Protein AF-A0A9P4N8S1-F1 (afdb_monomer)

InterPro domains:
  IPR011990 Tetratricopeptide-like helical domain superfamily [G3DSA:1.25.40.10] (26-150)
  IPR011990 Tetratricopeptide-like helical domain superfamily [G3DSA:1.25.40.10] (151-240)
  IP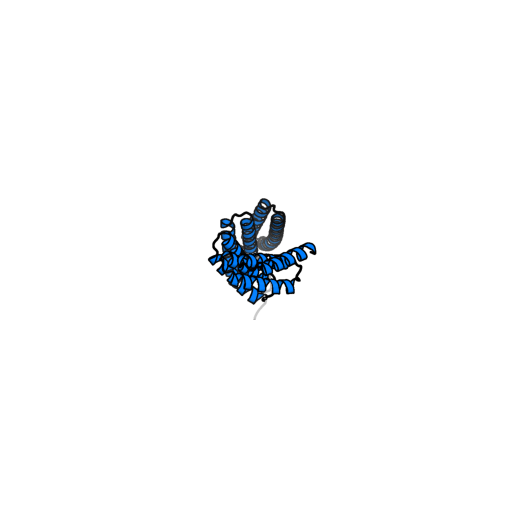R011990 Tetratricopeptide-like helical domain superfamily [SSF48452] (43-236)
  IPR019734 Tetratricopeptide repeat [PS50005] (39-72)
  IPR019734 Tetratricopeptide repeat [PS50005] (123-156)
  IPR019734 Tetratricopeptide repeat [PS50005] (165-198)
  IPR019734 Tetratricopeptide repeat [SM00028] (39-72)
  IPR019734 Tetratricopeptide repeat [SM00028] (81-114)
  IPR019734 Tetratricopeptide repeat [SM00028] (123-156)
  IPR019734 Tetratricopeptide repeat [SM00028] (165-198)
  IPR019734 Tetratricopeptide repeat [SM00028] (207-240)
  IPR053137 Nucleotide-binding leucine-rich repeat (NLR)-like [PTHR46082] (43-239)

Sequence (240 aa):
MSQSGLSSCKRRSTKSREDVPAGAAGQREGMGTRAHIDTLYINNLGNLYADLGRLDEAEKMYQRALQGKEKAWGPEHTSTLSTVNNLGNLYKNLGWLNKAEKMYQRALQGFEKAWGPEHTSILSTVNNLGSLYKNLGRLDEAEKMYQRALQGFEKAWGLEHTSTLSTVNNLGLLYADLGRLDEAEKMYQQALQGKEKAWGPEHTSTLDTVNNLGHLYANLGRLDEAEKMYQRALQGFEKA

Structure (mmCIF, N/CA/C/O backbone):
data_AF-A0A9P4N8S1-F1
#
_entry.id   AF-A0A9P4N8S1-F1
#
loop_
_atom_site.group_PDB
_atom_site.id
_atom_site.type_symbol
_atom_site.label_atom_id
_atom_site.label_alt_id
_atom_site.label_comp_id
_atom_site.label_asym_id
_atom_site.label_entity_id
_atom_site.label_seq_id
_atom_site.pdbx_PDB_ins_code
_atom_site.Cartn_x
_atom_site.Cartn_y
_atom_site.Cartn_z
_atom_site.occupancy
_atom_site.B_iso_or_equiv
_atom_site.auth_seq_id
_atom_site.auth_comp_id
_atom_site.auth_asym_id
_atom_site.auth_atom_id
_atom_site.pdbx_PDB_model_num
ATOM 1 N N . MET A 1 1 ? 89.063 -13.520 -49.374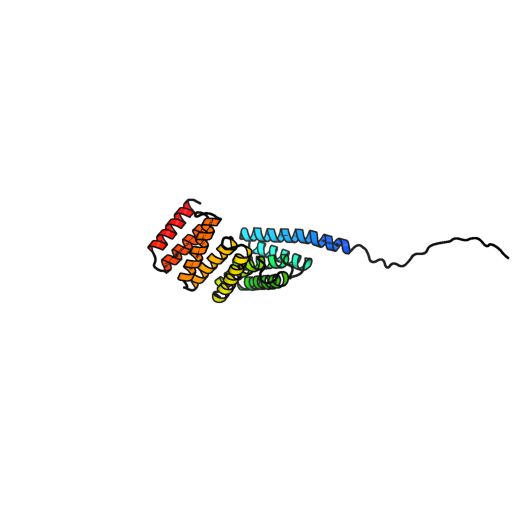 1.00 37.84 1 MET A N 1
ATOM 2 C CA . MET A 1 1 ? 88.269 -13.367 -50.613 1.00 37.84 1 MET A CA 1
ATOM 3 C C . MET A 1 1 ? 86.827 -13.125 -50.195 1.00 37.84 1 MET A C 1
ATOM 5 O O . MET A 1 1 ? 86.331 -13.940 -49.443 1.00 37.84 1 MET A O 1
ATOM 9 N N . SER A 1 2 ? 86.079 -12.085 -50.524 1.00 36.72 2 SER A N 1
ATOM 10 C CA . SER A 1 2 ? 86.275 -10.824 -51.232 1.00 36.72 2 SER A CA 1
ATOM 11 C C . SER A 1 2 ? 84.969 -10.038 -51.017 1.00 36.72 2 SER A C 1
ATOM 13 O O . SER A 1 2 ? 83.907 -10.624 -51.171 1.00 36.72 2 SER A O 1
ATOM 15 N N . GLN A 1 3 ? 85.101 -8.750 -50.675 1.00 34.38 3 GLN A N 1
ATOM 16 C CA . GLN A 1 3 ? 84.308 -7.598 -51.157 1.00 34.38 3 GLN A CA 1
ATOM 17 C C . GLN A 1 3 ? 82.771 -7.607 -50.967 1.00 34.38 3 GLN A C 1
ATOM 19 O O . GLN A 1 3 ? 82.061 -8.442 -51.504 1.00 34.38 3 GLN A O 1
ATOM 24 N N . SER A 1 4 ? 82.195 -6.751 -50.113 1.00 32.84 4 SER A N 1
ATOM 25 C CA . SER A 1 4 ? 81.891 -5.312 -50.307 1.00 32.84 4 SER A CA 1
ATOM 26 C C . SER A 1 4 ? 80.891 -5.008 -51.435 1.00 32.84 4 SER A C 1
ATOM 28 O O . SER A 1 4 ? 81.229 -5.119 -52.608 1.00 32.84 4 SER A O 1
ATOM 30 N N . GLY A 1 5 ? 79.702 -4.515 -51.066 1.00 31.66 5 GLY A N 1
ATOM 31 C CA . GLY A 1 5 ? 78.716 -3.920 -51.974 1.00 31.66 5 GLY A CA 1
ATOM 32 C C . GLY A 1 5 ? 77.606 -3.206 -51.195 1.00 31.66 5 GLY A C 1
ATOM 33 O O . GLY A 1 5 ? 76.739 -3.845 -50.611 1.00 31.66 5 GLY A O 1
ATOM 34 N N . LEU A 1 6 ? 77.692 -1.878 -51.145 1.00 30.27 6 LEU A N 1
ATOM 35 C CA . LEU A 1 6 ? 76.803 -0.938 -50.455 1.00 30.27 6 LEU A CA 1
ATOM 36 C C . LEU A 1 6 ? 75.525 -0.609 -51.255 1.00 30.27 6 LEU A C 1
ATOM 38 O O . LEU A 1 6 ? 75.563 -0.520 -52.476 1.00 30.27 6 LEU A O 1
ATOM 42 N N . SER A 1 7 ? 74.476 -0.255 -50.498 1.00 31.52 7 SER A N 1
ATOM 43 C CA . SER A 1 7 ? 73.452 0.777 -50.772 1.00 31.52 7 SER A CA 1
ATOM 44 C C . SER A 1 7 ? 72.442 0.605 -51.919 1.00 31.52 7 SER A C 1
ATOM 46 O O . SER A 1 7 ? 72.775 0.789 -53.081 1.00 31.52 7 SER A O 1
ATOM 48 N N . SER A 1 8 ? 71.142 0.561 -51.583 1.00 31.77 8 SER A N 1
ATOM 49 C CA . SER A 1 8 ? 70.293 1.765 -51.706 1.00 31.77 8 SER A CA 1
ATOM 50 C C . SER A 1 8 ? 68.878 1.610 -51.136 1.00 31.77 8 SER A C 1
ATOM 52 O O . SER A 1 8 ? 68.267 0.549 -51.122 1.00 31.77 8 SER A O 1
ATOM 54 N N . CYS A 1 9 ? 68.375 2.749 -50.679 1.00 32.44 9 CYS A N 1
ATOM 55 C CA . CYS A 1 9 ? 67.114 3.019 -50.005 1.00 32.44 9 CYS A CA 1
ATOM 56 C C . CYS A 1 9 ? 65.966 3.260 -51.008 1.00 32.44 9 CYS A C 1
ATOM 58 O O . CYS A 1 9 ? 66.176 4.006 -51.964 1.00 32.44 9 CYS A O 1
ATOM 60 N N . LYS A 1 10 ? 64.741 2.755 -50.747 1.00 31.52 10 LYS A N 1
ATOM 61 C CA . LYS A 1 10 ? 63.479 3.533 -50.866 1.00 31.52 10 LYS A CA 1
ATOM 62 C C . LYS A 1 10 ? 62.200 2.754 -50.488 1.00 31.52 10 LYS A C 1
ATOM 64 O O . LYS A 1 10 ? 61.821 1.794 -51.136 1.00 31.52 10 LYS A O 1
ATOM 69 N N . ARG A 1 11 ? 61.483 3.377 -49.541 1.00 30.91 11 ARG A N 1
ATOM 70 C CA . ARG A 1 11 ? 60.027 3.650 -49.476 1.00 30.91 11 ARG A CA 1
ATOM 71 C C . ARG A 1 11 ? 59.026 2.548 -49.087 1.00 30.91 11 ARG A C 1
ATOM 73 O O . ARG A 1 11 ? 58.671 1.666 -49.853 1.00 30.91 11 ARG A O 1
ATOM 80 N N . ARG A 1 12 ? 58.450 2.805 -47.902 1.00 36.38 12 ARG A N 1
ATOM 81 C CA . ARG A 1 12 ? 57.093 2.482 -47.429 1.00 36.38 12 ARG A CA 1
ATOM 82 C C . ARG A 1 12 ? 56.038 2.459 -48.541 1.00 36.38 12 ARG A C 1
ATOM 84 O O . ARG A 1 12 ? 55.928 3.420 -49.298 1.00 36.38 12 ARG A O 1
ATOM 91 N N . SER A 1 13 ? 55.143 1.480 -48.458 1.00 33.00 13 SER A N 1
ATOM 92 C CA . SER A 1 13 ? 53.729 1.659 -48.786 1.00 33.00 13 SER A CA 1
ATOM 93 C C . SER A 1 13 ? 52.888 0.769 -47.871 1.00 33.00 13 SER A C 1
ATOM 95 O O . SER A 1 13 ? 52.873 -0.451 -47.989 1.00 33.00 13 SER A O 1
ATOM 97 N N . THR A 1 14 ? 52.245 1.411 -46.902 1.00 39.47 14 THR A N 1
ATOM 98 C CA . THR A 1 14 ? 51.192 0.878 -46.038 1.00 39.47 14 THR A CA 1
ATOM 99 C C . THR A 1 14 ? 49.835 1.176 -46.680 1.00 39.47 14 THR A C 1
ATOM 101 O O . THR A 1 14 ? 49.506 2.349 -46.852 1.00 39.47 14 THR A O 1
ATOM 104 N N . LYS A 1 15 ? 49.050 0.146 -47.001 1.00 36.75 15 LYS A N 1
ATOM 105 C CA . LYS A 1 15 ? 47.581 0.142 -47.194 1.00 36.75 15 LYS A CA 1
ATOM 106 C C . LYS A 1 15 ? 47.216 -1.337 -47.403 1.00 36.75 15 LYS A C 1
ATOM 108 O O . LYS A 1 15 ? 47.890 -1.997 -48.178 1.00 36.75 15 LYS A O 1
ATOM 113 N N . SER A 1 16 ? 46.318 -1.959 -46.646 1.00 31.52 16 SER A N 1
ATOM 114 C CA . SER A 1 16 ? 44.924 -1.554 -46.473 1.00 31.52 16 SER A CA 1
ATOM 115 C C . SER A 1 16 ? 44.425 -1.962 -45.082 1.00 31.52 16 SER A C 1
ATOM 117 O O . SER A 1 16 ? 44.235 -3.143 -44.809 1.00 31.52 16 SER A O 1
ATOM 119 N N . ARG A 1 17 ? 44.223 -0.986 -44.191 1.00 35.47 17 ARG A N 1
ATOM 120 C CA . ARG A 1 17 ? 43.247 -1.121 -43.106 1.00 35.47 17 ARG A CA 1
ATOM 121 C C . ARG A 1 17 ? 41.940 -0.599 -43.674 1.00 35.47 17 ARG A C 1
ATOM 123 O O . ARG A 1 17 ? 41.909 0.521 -44.173 1.00 35.47 17 ARG A O 1
ATOM 130 N N . GLU A 1 18 ? 40.923 -1.444 -43.660 1.00 36.06 18 GLU A N 1
ATOM 131 C CA . GLU A 1 18 ? 39.549 -1.048 -43.921 1.00 36.06 18 GLU A CA 1
ATOM 132 C C . GLU A 1 18 ? 39.163 0.028 -42.902 1.00 36.06 18 GLU A C 1
ATOM 134 O O . GLU A 1 18 ? 39.227 -0.183 -41.688 1.00 36.06 18 GLU A O 1
ATOM 139 N N . ASP A 1 19 ? 38.834 1.209 -43.416 1.00 34.78 19 ASP A N 1
ATOM 140 C CA . ASP A 1 19 ? 38.292 2.320 -42.650 1.00 34.78 19 ASP A CA 1
ATOM 141 C C . ASP A 1 19 ? 36.885 1.941 -42.166 1.00 34.78 19 ASP A C 1
ATOM 143 O O . ASP A 1 19 ? 35.883 2.168 -42.842 1.00 34.78 19 ASP A O 1
ATOM 147 N N . VAL A 1 20 ? 36.797 1.354 -40.971 1.00 40.41 20 VAL A N 1
ATOM 148 C CA . VAL A 1 20 ? 35.556 1.370 -40.190 1.00 40.41 20 VAL A CA 1
ATOM 149 C C . VAL A 1 20 ? 35.435 2.780 -39.603 1.00 40.41 20 VAL A C 1
ATOM 151 O O . VAL A 1 20 ? 36.314 3.185 -38.837 1.00 40.41 20 VAL A O 1
ATOM 154 N N . PRO A 1 21 ? 34.396 3.568 -39.937 1.00 37.31 21 PRO A N 1
ATOM 155 C CA . PRO A 1 21 ? 34.302 4.938 -39.459 1.00 37.31 21 PRO A CA 1
ATOM 156 C C . PRO A 1 21 ? 34.145 4.947 -37.933 1.00 37.31 21 PRO A C 1
ATOM 158 O O . PRO A 1 21 ? 33.146 4.481 -37.382 1.00 37.31 21 PRO A O 1
ATOM 161 N N . ALA A 1 22 ? 35.130 5.534 -37.251 1.00 45.12 22 ALA A N 1
ATOM 162 C CA . ALA A 1 22 ? 35.206 5.729 -35.801 1.00 45.12 22 ALA A CA 1
ATOM 163 C C . ALA A 1 22 ? 34.189 6.764 -35.256 1.00 45.12 22 ALA A C 1
ATOM 165 O O . ALA A 1 22 ? 34.480 7.499 -34.317 1.00 45.12 22 ALA A O 1
ATOM 166 N N . GLY A 1 23 ? 32.992 6.845 -35.849 1.00 38.25 23 GLY A N 1
ATOM 167 C CA . GLY A 1 23 ? 31.941 7.805 -35.487 1.00 38.25 23 GLY A CA 1
ATOM 168 C C . GLY A 1 23 ? 30.774 7.224 -34.679 1.00 38.25 23 GLY A C 1
ATOM 169 O O . GLY A 1 23 ? 30.042 7.978 -34.046 1.00 38.25 23 GLY A O 1
ATOM 170 N N . ALA A 1 24 ? 30.586 5.898 -34.662 1.00 40.81 24 ALA A N 1
ATOM 171 C CA . ALA A 1 24 ? 29.387 5.281 -34.074 1.00 40.81 24 ALA A CA 1
ATOM 172 C C . ALA A 1 24 ? 29.520 4.899 -32.585 1.00 40.81 24 ALA A C 1
ATOM 174 O O . ALA A 1 24 ? 28.509 4.791 -31.889 1.00 40.81 24 ALA A O 1
ATOM 175 N N . ALA A 1 25 ? 30.744 4.716 -32.073 1.00 39.78 25 ALA A N 1
ATOM 176 C CA . ALA A 1 25 ? 30.967 4.306 -30.682 1.00 39.78 25 ALA A CA 1
ATOM 177 C C . ALA A 1 25 ? 30.739 5.461 -29.686 1.00 39.78 25 ALA A C 1
ATOM 179 O O . ALA A 1 25 ? 30.068 5.273 -28.675 1.00 39.78 25 ALA A O 1
ATOM 180 N N . GLY A 1 26 ? 31.176 6.683 -30.021 1.00 31.98 26 GLY A N 1
ATOM 181 C CA . GLY A 1 26 ? 30.980 7.868 -29.171 1.00 31.98 26 GLY A CA 1
ATOM 182 C C . GLY A 1 26 ? 29.542 8.408 -29.143 1.00 31.98 26 GLY A C 1
ATOM 183 O O . GLY A 1 26 ? 29.151 9.079 -28.191 1.00 31.98 26 GLY A O 1
ATOM 184 N N . GLN A 1 27 ? 28.718 8.096 -30.152 1.00 38.66 27 GLN A N 1
ATOM 185 C CA . GLN A 1 27 ? 27.311 8.519 -30.185 1.00 38.66 27 GLN A CA 1
ATOM 186 C C . GLN A 1 27 ? 26.393 7.628 -29.342 1.00 38.66 27 GLN A C 1
ATOM 188 O O . GLN A 1 27 ? 25.409 8.135 -28.808 1.00 38.66 27 GLN A O 1
ATOM 193 N N . ARG A 1 28 ? 26.700 6.333 -29.164 1.00 43.22 28 ARG A N 1
ATOM 194 C CA . ARG A 1 28 ? 25.879 5.437 -28.325 1.00 43.22 28 ARG A CA 1
ATOM 195 C C . ARG A 1 28 ? 26.017 5.738 -26.832 1.00 43.22 28 ARG A C 1
ATOM 197 O O . ARG A 1 28 ? 25.005 5.767 -26.137 1.00 43.22 28 ARG A O 1
ATOM 204 N N . GLU A 1 29 ? 27.224 6.039 -26.354 1.00 41.44 29 GLU A N 1
ATOM 205 C CA . GLU A 1 29 ? 27.453 6.410 -24.946 1.00 41.44 29 GLU A CA 1
ATOM 206 C C . GLU A 1 29 ? 26.892 7.811 -24.613 1.00 41.44 29 GLU A C 1
ATOM 208 O O . GLU A 1 29 ? 26.302 8.020 -23.550 1.00 41.44 29 GLU A O 1
ATOM 213 N N . GLY A 1 30 ? 26.965 8.756 -25.561 1.00 40.03 30 GLY A N 1
ATOM 214 C CA . GLY A 1 30 ? 26.363 10.092 -25.432 1.00 40.03 30 GLY A CA 1
ATOM 215 C C . GLY A 1 30 ? 24.832 10.121 -25.570 1.00 40.03 30 GLY A C 1
ATOM 216 O O . GLY A 1 30 ? 24.160 10.893 -24.885 1.00 40.03 30 GLY A O 1
ATOM 217 N N . MET A 1 31 ? 24.245 9.262 -26.416 1.00 48.19 31 MET A N 1
ATOM 218 C CA . MET A 1 31 ? 22.786 9.091 -26.490 1.00 48.19 31 MET A CA 1
ATOM 219 C C . MET A 1 31 ? 22.234 8.444 -25.222 1.00 48.19 31 MET A C 1
ATOM 221 O O . MET A 1 31 ? 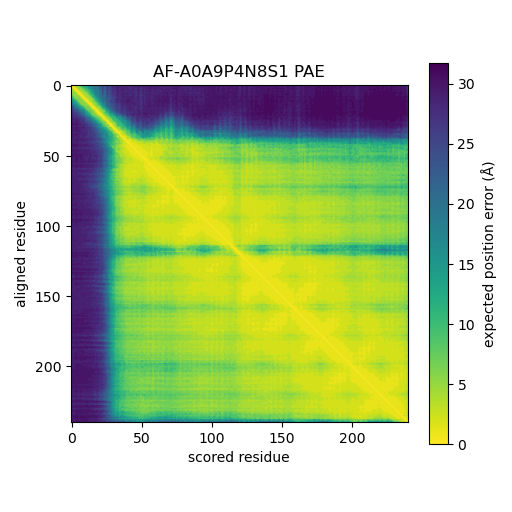21.176 8.859 -24.760 1.00 48.19 31 MET A O 1
ATOM 225 N N . GLY A 1 32 ? 22.952 7.479 -24.637 1.00 52.41 32 GLY A N 1
ATOM 226 C CA . GLY A 1 32 ? 22.553 6.825 -23.391 1.00 52.41 32 GLY A CA 1
ATOM 227 C C . GLY A 1 32 ? 22.417 7.810 -22.229 1.00 52.41 32 GLY A C 1
ATOM 228 O O . GLY A 1 32 ? 21.416 7.777 -21.524 1.00 52.41 32 GLY A O 1
ATOM 229 N N . THR A 1 33 ? 23.363 8.737 -22.073 1.00 56.81 33 THR A N 1
ATOM 230 C CA . THR A 1 33 ? 23.358 9.741 -20.991 1.00 56.81 33 THR A CA 1
ATOM 231 C C . THR A 1 33 ? 22.352 10.870 -21.217 1.00 56.81 33 THR A C 1
ATOM 233 O O . THR A 1 33 ? 21.656 11.266 -20.284 1.00 56.81 33 THR A O 1
ATOM 236 N N . ARG A 1 34 ? 22.191 11.361 -22.451 1.00 57.50 34 ARG A N 1
ATOM 237 C CA . ARG A 1 34 ? 21.203 12.412 -22.752 1.00 57.50 34 ARG A CA 1
ATOM 238 C C . ARG A 1 34 ? 19.765 11.885 -22.734 1.00 57.50 34 ARG A C 1
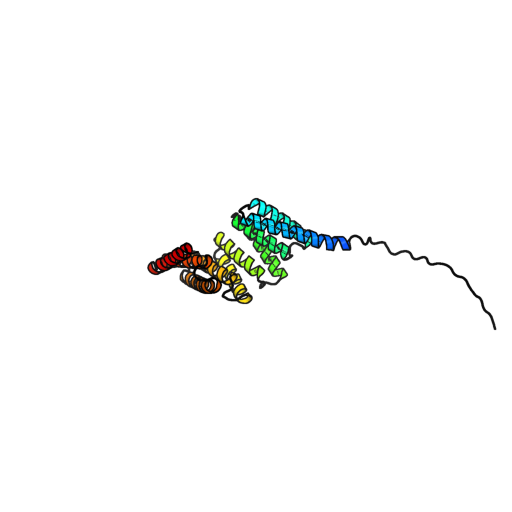ATOM 240 O O . ARG A 1 34 ? 18.903 12.502 -22.120 1.00 57.50 34 ARG A O 1
ATOM 247 N N . ALA A 1 35 ? 19.522 10.698 -23.296 1.00 59.91 35 ALA A N 1
ATOM 248 C CA . ALA A 1 35 ? 18.223 10.030 -23.199 1.00 59.91 35 ALA A CA 1
ATOM 249 C C . ALA A 1 35 ? 17.898 9.597 -21.757 1.00 59.91 35 ALA A C 1
ATOM 251 O O . ALA A 1 35 ? 16.734 9.642 -21.360 1.00 59.91 35 ALA A O 1
ATOM 252 N N . HIS A 1 36 ? 18.902 9.229 -20.947 1.00 61.16 36 HIS A N 1
ATOM 253 C CA . HIS A 1 36 ? 18.731 8.979 -19.509 1.00 61.16 36 HIS A CA 1
ATOM 254 C C . HIS A 1 36 ? 18.168 10.214 -18.799 1.00 61.16 36 HIS A C 1
ATOM 256 O O . HIS A 1 36 ? 17.175 10.128 -18.081 1.00 61.16 36 HIS A O 1
ATOM 262 N N . ILE A 1 37 ? 18.807 11.364 -19.012 1.00 62.69 37 ILE A N 1
ATOM 263 C CA . ILE A 1 37 ? 18.422 12.631 -18.393 1.00 62.69 37 ILE A CA 1
ATOM 264 C C . ILE A 1 37 ? 17.015 13.043 -18.856 1.00 62.69 37 ILE A C 1
ATOM 266 O O . ILE A 1 37 ? 16.144 13.292 -18.022 1.00 62.69 37 ILE A O 1
ATOM 270 N N . ASP A 1 38 ? 16.748 13.007 -20.164 1.00 73.31 38 ASP A N 1
ATOM 271 C CA . ASP A 1 38 ? 15.449 13.393 -20.723 1.00 73.31 38 ASP A CA 1
ATOM 272 C C . ASP A 1 38 ? 14.308 12.485 -20.226 1.00 73.31 38 ASP A C 1
ATOM 274 O O . ASP A 1 38 ? 13.239 12.968 -19.852 1.00 73.31 38 ASP A O 1
ATOM 278 N N . THR A 1 39 ? 14.521 11.165 -20.156 1.00 79.56 39 THR A N 1
ATOM 279 C CA . THR A 1 39 ? 13.491 10.220 -19.679 1.00 79.56 39 THR A CA 1
ATOM 280 C C . THR A 1 39 ? 13.259 10.291 -18.171 1.00 79.56 39 THR A C 1
ATOM 282 O O . THR A 1 39 ? 12.128 10.083 -17.726 1.00 79.56 39 THR A O 1
ATOM 285 N N . LEU A 1 40 ? 14.288 10.610 -17.380 1.00 78.12 40 LEU A N 1
ATOM 286 C CA . LEU A 1 40 ? 14.157 10.838 -15.941 1.00 78.12 40 LEU A CA 1
ATOM 287 C C . LEU A 1 40 ? 13.320 12.090 -15.653 1.00 78.12 40 LEU A C 1
ATOM 289 O O . LEU A 1 40 ? 12.383 12.025 -14.858 1.00 78.12 40 LEU A O 1
ATOM 293 N N . TYR A 1 41 ? 13.600 13.206 -16.332 1.00 83.25 41 TYR A N 1
ATOM 294 C CA . TYR A 1 41 ? 12.825 14.436 -16.155 1.00 83.25 41 TYR A CA 1
ATOM 295 C C . TYR A 1 41 ? 11.369 14.276 -16.597 1.00 83.25 41 TYR A C 1
ATOM 297 O O . TYR A 1 41 ? 10.469 14.725 -15.891 1.00 83.25 41 TYR A O 1
ATOM 305 N N . ILE A 1 42 ? 11.119 13.582 -17.713 1.00 86.50 42 ILE A N 1
ATOM 306 C CA . ILE A 1 42 ? 9.753 13.287 -18.168 1.00 86.50 42 ILE A CA 1
ATOM 307 C C . ILE A 1 42 ? 9.012 12.419 -17.139 1.00 86.50 42 ILE A C 1
ATOM 309 O O . ILE A 1 42 ? 7.849 12.682 -16.847 1.00 86.50 42 ILE A O 1
ATOM 313 N N . ASN A 1 43 ? 9.674 11.420 -16.546 1.00 84.38 43 ASN A N 1
ATOM 314 C CA . ASN A 1 43 ? 9.069 10.602 -15.494 1.00 84.38 43 ASN A CA 1
ATOM 315 C C . ASN A 1 43 ? 8.712 11.432 -14.250 1.00 84.38 43 ASN A C 1
ATOM 317 O O . ASN A 1 43 ? 7.625 11.278 -13.704 1.00 84.38 43 ASN A O 1
ATOM 321 N N . ASN A 1 44 ? 9.598 12.336 -13.827 1.00 87.38 44 ASN A N 1
ATOM 322 C CA . ASN A 1 44 ? 9.339 13.212 -12.683 1.00 87.38 44 ASN A CA 1
ATOM 323 C C . ASN A 1 44 ? 8.197 14.198 -12.960 1.00 87.38 44 ASN A C 1
ATOM 325 O O . ASN A 1 44 ? 7.401 14.477 -12.068 1.00 87.38 44 ASN A O 1
ATOM 329 N N . LEU A 1 45 ? 8.072 14.680 -14.198 1.00 90.00 45 LEU A N 1
ATOM 330 C CA . LEU A 1 45 ? 6.929 15.490 -14.611 1.00 90.00 45 LEU A CA 1
ATOM 331 C C . LEU A 1 45 ? 5.624 14.677 -14.596 1.00 90.00 45 LEU A C 1
ATOM 333 O O . LEU A 1 45 ? 4.585 15.198 -14.206 1.00 90.00 45 LEU A O 1
ATOM 337 N N . GLY A 1 46 ? 5.690 13.392 -14.959 1.00 87.00 46 GLY A N 1
ATOM 338 C CA . GLY A 1 46 ? 4.583 12.448 -14.797 1.00 87.00 46 GLY A CA 1
ATOM 339 C C . GLY A 1 46 ? 4.148 12.291 -13.339 1.00 87.00 46 GLY A C 1
ATOM 340 O O . GLY A 1 46 ? 2.953 12.368 -13.063 1.00 87.00 46 GLY A O 1
ATOM 341 N N . ASN A 1 47 ? 5.102 12.151 -12.408 1.00 86.88 47 ASN A N 1
ATOM 342 C CA . ASN A 1 47 ? 4.813 12.129 -10.968 1.00 86.88 47 ASN A CA 1
ATOM 343 C C . ASN A 1 47 ? 4.117 13.428 -10.534 1.00 86.88 47 ASN A C 1
ATOM 345 O O . ASN A 1 47 ? 3.038 13.375 -9.959 1.00 86.88 47 ASN A O 1
ATOM 349 N N . LEU A 1 48 ? 4.674 14.589 -10.900 1.00 90.38 48 LEU A N 1
ATOM 350 C CA . LEU A 1 48 ? 4.101 15.890 -10.547 1.00 90.38 48 LEU A CA 1
ATOM 351 C C . LEU A 1 48 ? 2.667 16.056 -11.072 1.00 90.38 48 LEU A C 1
ATOM 353 O O . LEU A 1 48 ? 1.799 16.546 -10.358 1.00 90.38 48 LEU A O 1
ATOM 357 N N . TYR A 1 49 ? 2.394 15.659 -12.317 1.00 91.56 49 TYR A N 1
ATOM 358 C CA . TYR A 1 49 ? 1.035 15.717 -12.852 1.00 91.56 49 TYR A CA 1
ATOM 359 C C . TYR A 1 49 ? 0.087 14.746 -12.153 1.00 91.56 49 TYR A C 1
ATOM 361 O O . TYR A 1 49 ? -1.063 15.111 -11.921 1.00 91.56 49 TYR A O 1
ATOM 369 N N . ALA A 1 50 ? 0.556 13.556 -11.772 1.00 85.69 50 ALA A N 1
ATOM 370 C CA . ALA A 1 50 ? -0.248 12.624 -10.991 1.00 85.69 50 ALA A CA 1
ATOM 371 C C . ALA A 1 50 ? -0.617 13.221 -9.622 1.00 85.69 50 ALA A C 1
ATOM 373 O O . ALA A 1 50 ? -1.785 13.172 -9.243 1.00 85.69 50 ALA A O 1
ATOM 374 N N . ASP A 1 51 ? 0.341 13.858 -8.945 1.00 86.94 51 ASP A N 1
ATOM 375 C CA . ASP A 1 51 ? 0.132 14.510 -7.647 1.00 86.94 51 ASP A CA 1
ATOM 376 C C . ASP A 1 51 ? -0.823 15.714 -7.751 1.00 86.94 51 ASP A C 1
ATOM 378 O O . ASP A 1 51 ? -1.613 15.972 -6.847 1.00 86.94 51 ASP A O 1
ATOM 382 N N . LEU A 1 52 ? -0.810 16.423 -8.886 1.00 89.62 52 LEU A N 1
ATOM 383 C CA . LEU A 1 52 ? -1.743 17.516 -9.191 1.00 89.62 52 LEU A CA 1
ATOM 384 C C . LEU A 1 52 ? -3.129 17.038 -9.671 1.00 89.62 52 LEU A C 1
ATOM 386 O O . LEU A 1 52 ? -3.961 17.871 -10.030 1.00 89.62 52 LEU A O 1
ATOM 390 N N . GLY A 1 53 ? -3.380 15.727 -9.752 1.00 87.56 53 GLY A N 1
ATOM 391 C CA . GLY A 1 53 ? -4.636 15.168 -10.276 1.00 87.56 53 GLY A CA 1
ATOM 392 C C . GLY A 1 53 ? -4.816 15.321 -11.793 1.00 87.56 53 GLY A C 1
ATOM 393 O O . GLY A 1 53 ? -5.891 15.060 -12.331 1.00 87.56 53 GLY A O 1
ATOM 394 N N . ARG A 1 54 ? -3.762 15.717 -12.511 1.00 91.75 54 ARG A N 1
ATOM 395 C CA . ARG A 1 54 ? -3.711 15.881 -13.972 1.00 91.75 54 ARG A CA 1
ATOM 396 C C . ARG A 1 54 ? -3.372 14.549 -14.639 1.00 91.75 54 ARG A C 1
ATOM 398 O O . ARG A 1 54 ? -2.286 14.347 -15.187 1.00 91.75 54 ARG A O 1
ATOM 405 N N . LEU A 1 55 ? -4.288 13.592 -14.493 1.00 88.75 55 LEU A N 1
ATOM 406 C CA . LEU A 1 55 ? -4.024 12.176 -14.762 1.00 88.75 55 LEU A CA 1
ATOM 407 C C . LEU A 1 55 ? -3.768 11.883 -16.252 1.00 88.75 55 LEU A C 1
ATOM 409 O O . LEU A 1 55 ? -2.901 11.067 -16.563 1.00 88.75 55 LEU A O 1
ATOM 413 N N . ASP A 1 56 ? -4.428 12.597 -17.167 1.00 89.62 56 ASP A N 1
ATOM 414 C CA . ASP A 1 56 ? -4.207 12.451 -18.613 1.00 89.62 56 ASP A CA 1
ATOM 415 C C . ASP A 1 56 ? -2.813 12.942 -19.033 1.00 89.62 56 ASP A C 1
ATOM 417 O O . ASP A 1 56 ? -2.141 12.337 -19.877 1.00 89.62 56 ASP A O 1
ATOM 421 N N . GLU A 1 57 ? -2.341 14.054 -18.461 1.00 91.81 57 GLU A N 1
ATOM 422 C CA . GLU A 1 57 ? -0.982 14.533 -18.710 1.00 91.81 57 GLU A CA 1
ATOM 423 C C . GLU A 1 57 ? 0.065 13.624 -18.073 1.00 91.81 57 GLU A C 1
ATOM 425 O O . GLU A 1 57 ? 1.098 13.361 -18.697 1.00 91.81 57 GLU A O 1
ATOM 430 N N . ALA A 1 58 ? -0.211 13.097 -16.878 1.00 91.38 58 ALA A N 1
ATOM 431 C CA . ALA A 1 58 ? 0.637 12.102 -16.238 1.00 91.38 58 ALA A CA 1
ATOM 432 C C . ALA A 1 58 ? 0.780 10.847 -17.114 1.00 91.38 58 ALA A C 1
ATOM 434 O O . ALA A 1 58 ? 1.903 10.391 -17.342 1.00 91.38 58 ALA A O 1
ATOM 435 N N . GLU A 1 59 ? -0.320 10.335 -17.683 1.00 92.50 59 GLU A N 1
ATOM 436 C CA . GLU A 1 59 ? -0.299 9.178 -18.587 1.00 92.50 59 GLU A CA 1
ATOM 437 C C . GLU A 1 59 ? 0.606 9.443 -19.793 1.00 92.50 59 GLU A C 1
ATOM 439 O O . GLU A 1 59 ? 1.505 8.650 -20.083 1.00 92.50 59 GLU A O 1
ATOM 444 N N . LYS A 1 60 ? 0.428 10.592 -20.458 1.00 93.38 60 LYS A N 1
ATOM 445 C CA . LYS 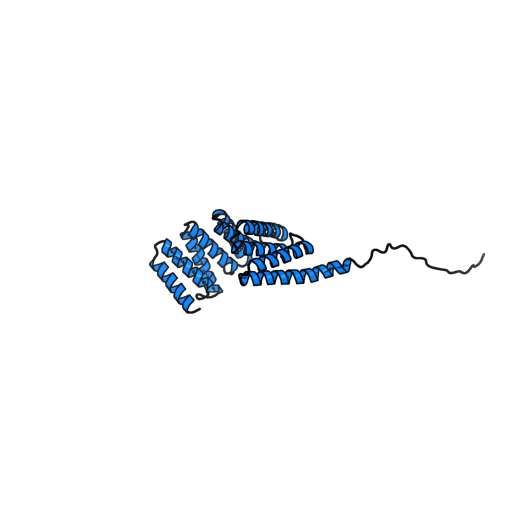A 1 60 ? 1.249 10.988 -21.615 1.00 93.38 60 LYS A CA 1
ATOM 446 C C . LYS A 1 60 ? 2.734 11.046 -21.264 1.00 93.38 60 LYS A C 1
ATOM 448 O O . LYS A 1 60 ? 3.567 10.576 -22.043 1.00 93.38 60 LYS A O 1
ATOM 453 N N . MET A 1 61 ? 3.078 11.616 -20.108 1.00 93.81 61 MET A N 1
ATOM 454 C CA . MET A 1 61 ? 4.469 11.703 -19.664 1.00 93.81 61 MET A CA 1
ATOM 455 C C . MET A 1 61 ? 5.048 10.319 -19.371 1.00 93.81 61 MET A C 1
ATOM 457 O O . MET A 1 61 ? 6.102 9.979 -19.909 1.00 93.81 61 MET A O 1
ATOM 461 N N . TYR A 1 62 ? 4.352 9.477 -18.606 1.00 92.38 62 TYR A N 1
ATOM 462 C CA . TYR A 1 62 ? 4.846 8.135 -18.309 1.00 92.38 62 TYR A CA 1
ATOM 463 C C . TYR A 1 62 ? 4.953 7.246 -19.548 1.00 92.38 62 TYR A C 1
ATOM 465 O O . TYR A 1 62 ? 5.942 6.529 -19.681 1.00 92.38 62 TYR A O 1
ATOM 473 N N . GLN A 1 63 ? 4.002 7.303 -20.485 1.00 93.25 63 GLN A N 1
ATOM 474 C CA . GLN A 1 63 ? 4.089 6.549 -21.739 1.00 93.25 63 GLN A CA 1
ATOM 475 C C . GLN A 1 63 ? 5.298 6.989 -22.576 1.00 93.25 63 GLN A C 1
ATOM 477 O O . GLN A 1 63 ? 6.026 6.148 -23.106 1.00 93.25 63 GLN A O 1
ATOM 482 N N . ARG A 1 64 ? 5.565 8.299 -22.654 1.00 92.56 64 ARG A N 1
ATOM 483 C CA . ARG A 1 64 ? 6.749 8.828 -23.345 1.00 92.56 64 ARG A CA 1
ATOM 484 C C . ARG A 1 64 ? 8.047 8.406 -22.653 1.00 92.56 64 ARG A C 1
ATOM 486 O O . ARG A 1 64 ? 8.990 8.000 -23.333 1.00 92.56 64 ARG A O 1
ATOM 493 N N . ALA A 1 65 ? 8.099 8.472 -21.321 1.00 92.00 65 ALA A N 1
ATOM 494 C CA . ALA A 1 65 ? 9.241 7.993 -20.546 1.00 92.00 65 ALA A CA 1
ATOM 495 C C . ALA A 1 65 ? 9.465 6.489 -20.757 1.00 92.00 65 ALA A C 1
ATOM 497 O O . ALA A 1 65 ? 10.597 6.075 -20.998 1.00 92.00 65 ALA A O 1
ATOM 498 N N . LEU A 1 66 ? 8.396 5.687 -20.742 1.00 93.12 66 LEU A N 1
ATOM 499 C CA . LEU A 1 66 ? 8.447 4.244 -20.960 1.00 93.12 66 LEU A CA 1
ATOM 500 C C . LEU A 1 66 ? 9.042 3.913 -22.331 1.00 93.12 66 LEU A C 1
ATOM 502 O O . LEU A 1 66 ? 10.028 3.187 -22.397 1.00 93.12 66 LEU A O 1
ATOM 506 N N . GLN A 1 67 ? 8.519 4.506 -23.408 1.00 92.56 67 GLN A N 1
ATOM 507 C CA . GLN A 1 67 ? 9.040 4.287 -24.763 1.00 92.56 67 GLN A CA 1
ATOM 508 C C . GLN A 1 67 ? 10.519 4.676 -24.892 1.00 92.56 67 GLN A C 1
ATOM 510 O O . GLN A 1 67 ? 11.290 3.993 -25.568 1.00 92.56 67 GLN A O 1
ATOM 515 N N . GLY A 1 68 ? 10.929 5.778 -24.256 1.00 90.50 68 GLY A N 1
ATOM 516 C CA . GLY A 1 68 ? 12.326 6.210 -24.246 1.00 90.50 68 GLY A CA 1
ATOM 517 C C . GLY A 1 68 ? 13.236 5.216 -23.522 1.00 90.50 68 GLY A C 1
ATOM 518 O O . GLY A 1 68 ? 14.273 4.830 -24.060 1.00 90.50 68 GLY A O 1
ATOM 519 N N . LYS A 1 69 ? 12.828 4.753 -22.336 1.00 90.75 69 LYS A N 1
ATOM 520 C CA . LYS A 1 69 ? 13.598 3.801 -21.522 1.00 90.75 69 LYS A CA 1
ATOM 521 C C . LYS A 1 69 ? 13.652 2.405 -22.142 1.00 90.75 69 LYS A C 1
ATOM 523 O O . LYS A 1 69 ? 14.714 1.791 -22.144 1.00 90.75 69 LYS A O 1
ATOM 528 N N . GLU A 1 70 ? 12.561 1.937 -22.749 1.00 92.81 70 GLU A N 1
ATOM 529 C CA . GLU A 1 70 ? 12.535 0.676 -23.501 1.00 92.81 70 GLU A CA 1
ATOM 530 C C . GLU A 1 70 ? 13.531 0.693 -24.665 1.00 92.81 70 GLU A C 1
ATOM 532 O O . GLU A 1 70 ? 14.244 -0.284 -24.874 1.00 92.81 70 GLU A O 1
ATOM 537 N N . LYS A 1 71 ? 13.634 1.813 -25.393 1.00 89.81 71 LYS A N 1
ATOM 538 C CA . LYS A 1 71 ? 14.617 1.967 -26.476 1.00 89.81 71 LYS A CA 1
ATOM 539 C C . LYS A 1 71 ? 16.053 2.077 -25.968 1.00 89.81 71 LYS A C 1
ATOM 541 O O . LYS A 1 71 ? 16.958 1.572 -26.624 1.00 89.81 71 LYS A O 1
ATOM 546 N N . ALA A 1 72 ? 16.268 2.762 -24.847 1.00 88.38 72 ALA A N 1
ATOM 547 C CA . ALA A 1 72 ? 17.605 3.023 -24.323 1.00 88.38 72 ALA A CA 1
ATOM 548 C C . ALA A 1 72 ? 18.212 1.812 -23.598 1.00 88.38 72 ALA A C 1
ATOM 550 O O . ALA A 1 72 ? 19.391 1.520 -23.783 1.00 88.38 72 ALA A O 1
ATOM 551 N N . TRP A 1 73 ? 17.419 1.118 -22.775 1.00 87.06 73 TRP A N 1
ATOM 552 C CA . TRP A 1 73 ? 17.904 0.070 -21.864 1.00 87.06 73 TRP A CA 1
ATOM 553 C C . TRP A 1 73 ? 17.168 -1.260 -21.989 1.00 87.06 73 TRP A C 1
ATOM 555 O O . TRP A 1 73 ? 17.578 -2.250 -21.388 1.00 87.06 73 TRP A O 1
ATOM 565 N N . GLY A 1 74 ? 16.090 -1.301 -22.766 1.00 90.81 74 GLY A N 1
ATOM 566 C CA . GLY A 1 74 ? 15.265 -2.486 -22.929 1.00 90.81 74 GLY A CA 1
ATOM 567 C C . GLY A 1 74 ? 14.058 -2.540 -21.982 1.00 90.81 74 GLY A C 1
ATOM 568 O O . GLY A 1 74 ? 13.963 -1.788 -21.002 1.00 90.81 74 GLY A O 1
ATOM 569 N N . PRO A 1 75 ? 13.106 -3.443 -22.280 1.00 90.75 75 PRO A N 1
ATOM 570 C CA . PRO A 1 75 ? 11.836 -3.562 -21.563 1.00 90.75 75 PRO A CA 1
ATOM 571 C C . PRO A 1 75 ? 11.960 -4.110 -20.138 1.00 90.75 75 PRO A C 1
ATOM 573 O O . PRO A 1 75 ? 11.098 -3.810 -19.316 1.00 90.75 75 PRO A O 1
ATOM 576 N N . GLU A 1 76 ? 13.025 -4.863 -19.855 1.00 89.94 76 GLU A N 1
ATOM 577 C CA . GLU A 1 76 ? 13.282 -5.520 -18.562 1.00 89.94 76 GLU A CA 1
ATOM 578 C C . GLU A 1 76 ? 14.228 -4.717 -17.656 1.00 89.94 76 GLU A C 1
ATOM 580 O O . GLU A 1 76 ? 14.567 -5.148 -16.557 1.00 89.94 76 GLU A O 1
ATOM 585 N N . HIS A 1 77 ? 14.699 -3.552 -18.108 1.00 89.62 77 HIS A N 1
ATOM 586 C CA . HIS A 1 77 ? 15.572 -2.726 -17.284 1.00 89.62 77 HIS A CA 1
ATOM 587 C C . HIS A 1 77 ? 14.798 -2.153 -16.091 1.00 89.62 77 HIS A C 1
ATOM 589 O O . HIS A 1 77 ? 13.667 -1.689 -16.227 1.00 89.62 77 HIS A O 1
ATOM 595 N N . THR A 1 78 ? 15.425 -2.106 -14.920 1.00 87.44 78 THR A N 1
ATOM 596 C CA . THR A 1 78 ? 14.772 -1.756 -13.647 1.00 87.44 78 THR A CA 1
ATOM 597 C C . THR A 1 78 ? 14.115 -0.378 -13.677 1.00 87.44 78 THR A C 1
ATOM 599 O O . THR A 1 78 ? 12.969 -0.236 -13.273 1.00 87.44 78 THR A O 1
ATOM 602 N N . SER A 1 79 ? 14.772 0.628 -14.261 1.00 87.38 79 SER A N 1
ATOM 603 C CA . SER A 1 79 ? 14.180 1.966 -14.439 1.00 87.38 79 SER A CA 1
ATOM 604 C C . SER A 1 79 ? 12.989 1.982 -15.415 1.00 87.38 79 SER A C 1
ATOM 606 O O . SER A 1 79 ? 12.066 2.792 -15.263 1.00 87.38 79 SER A O 1
ATOM 608 N N . THR A 1 80 ? 12.976 1.085 -16.408 1.00 91.56 80 THR A N 1
ATOM 609 C CA . THR A 1 80 ? 11.821 0.872 -17.293 1.00 91.56 80 THR A CA 1
ATOM 610 C C . THR A 1 80 ? 10.668 0.292 -16.480 1.00 91.56 80 THR A C 1
ATOM 612 O O . THR A 1 80 ? 9.579 0.862 -16.468 1.00 91.56 80 THR A O 1
ATOM 615 N N . LEU A 1 81 ? 10.929 -0.762 -15.704 1.00 92.94 81 LEU A N 1
ATOM 616 C CA . LEU A 1 81 ? 9.946 -1.432 -14.850 1.00 92.94 81 LEU A CA 1
ATOM 617 C C . LEU A 1 81 ? 9.396 -0.518 -13.743 1.00 92.94 81 LEU A C 1
ATOM 619 O O . LEU A 1 81 ? 8.200 -0.555 -13.470 1.00 92.94 81 LEU A O 1
ATOM 623 N N . SER A 1 82 ? 10.206 0.382 -13.175 1.00 90.06 82 SER A N 1
ATOM 624 C CA . SER A 1 82 ? 9.722 1.418 -12.249 1.00 90.06 82 SER A CA 1
ATOM 625 C C . SER A 1 82 ? 8.696 2.339 -12.914 1.00 90.06 82 SER A C 1
ATOM 627 O O . SER A 1 82 ? 7.695 2.699 -12.303 1.00 90.06 82 SER A O 1
ATOM 629 N N . THR A 1 83 ? 8.905 2.676 -14.190 1.00 91.81 83 THR A N 1
ATOM 630 C CA . THR A 1 83 ? 7.956 3.497 -14.966 1.00 91.81 83 THR A CA 1
ATOM 631 C C . THR A 1 83 ? 6.666 2.723 -15.238 1.00 91.81 83 THR A C 1
ATOM 633 O O . THR A 1 83 ? 5.575 3.275 -15.116 1.00 91.81 83 THR A O 1
ATOM 636 N N . VAL A 1 84 ? 6.775 1.425 -15.541 1.00 95.25 84 VAL A N 1
ATOM 637 C CA . VAL A 1 84 ? 5.618 0.527 -15.680 1.00 95.25 84 VAL A CA 1
ATOM 638 C C . VAL A 1 84 ? 4.827 0.455 -14.367 1.00 95.25 84 VAL A C 1
ATOM 640 O O . VAL A 1 84 ? 3.608 0.595 -14.382 1.00 95.25 84 VAL A O 1
ATOM 643 N N . ASN A 1 85 ? 5.494 0.311 -13.220 1.00 93.81 85 ASN A N 1
ATOM 644 C CA . ASN A 1 85 ? 4.839 0.324 -11.911 1.00 93.81 85 ASN A CA 1
ATOM 645 C C . ASN A 1 85 ? 4.106 1.653 -11.643 1.00 93.81 85 ASN A C 1
ATOM 647 O O . ASN A 1 85 ? 2.979 1.641 -11.151 1.00 93.81 85 ASN A O 1
ATOM 651 N N . ASN A 1 86 ? 4.697 2.792 -12.018 1.00 92.50 86 ASN A N 1
ATOM 652 C CA . ASN A 1 86 ? 4.051 4.103 -11.878 1.00 92.50 86 ASN A CA 1
ATOM 653 C C . ASN A 1 86 ? 2.822 4.257 -12.786 1.00 92.50 86 ASN A C 1
ATOM 655 O O . ASN A 1 86 ? 1.810 4.800 -12.345 1.00 92.50 86 ASN A O 1
ATOM 659 N N . LEU A 1 87 ? 2.853 3.715 -14.009 1.00 94.81 87 LEU A N 1
ATOM 660 C CA . LEU A 1 87 ? 1.652 3.594 -14.848 1.00 94.81 87 LEU A CA 1
ATOM 661 C C . LEU A 1 87 ? 0.581 2.721 -14.184 1.00 94.81 87 LEU A C 1
ATOM 663 O O . LEU A 1 87 ? -0.601 3.043 -14.263 1.00 94.81 87 LEU A O 1
ATOM 667 N N . GLY A 1 88 ? 0.980 1.649 -13.494 1.00 95.38 88 GLY A N 1
ATOM 668 C CA . GLY A 1 88 ? 0.076 0.836 -12.677 1.00 95.38 88 GLY A CA 1
ATOM 669 C C . GLY A 1 88 ? -0.623 1.653 -11.587 1.00 95.38 88 GLY A C 1
ATOM 670 O O . GLY A 1 88 ? -1.848 1.589 -11.468 1.00 95.38 88 GLY A O 1
ATOM 671 N N . ASN A 1 89 ? 0.131 2.472 -10.846 1.00 92.62 89 ASN A N 1
ATOM 672 C CA . ASN A 1 89 ? -0.422 3.396 -9.847 1.00 92.62 89 ASN A CA 1
ATOM 673 C C . ASN A 1 89 ? -1.411 4.378 -10.482 1.00 92.62 89 ASN A C 1
ATOM 675 O O . ASN A 1 89 ? -2.528 4.527 -9.991 1.00 92.62 89 ASN A O 1
ATOM 679 N N . LEU A 1 90 ? -1.027 4.996 -11.601 1.00 93.62 90 LEU A N 1
ATOM 680 C CA . LEU A 1 90 ? -1.873 5.949 -12.309 1.00 93.62 90 LEU A CA 1
ATOM 681 C C . LEU A 1 90 ? -3.194 5.312 -12.759 1.00 93.62 90 LEU A C 1
ATOM 683 O O . LEU A 1 90 ? -4.266 5.845 -12.483 1.00 93.62 90 LEU A O 1
ATOM 687 N N . TYR A 1 91 ? -3.135 4.147 -13.407 1.00 95.06 91 TYR A N 1
ATOM 688 C CA . TYR A 1 91 ? -4.335 3.445 -13.859 1.00 95.06 91 TYR A CA 1
ATOM 689 C C . TYR A 1 91 ? -5.208 2.970 -12.701 1.00 95.06 91 TYR A C 1
ATOM 691 O O . TYR A 1 91 ? -6.429 2.978 -12.832 1.00 95.06 91 TYR A O 1
ATOM 699 N N . LYS A 1 92 ? -4.613 2.595 -11.560 1.00 92.94 92 LYS A N 1
ATOM 700 C CA . LYS A 1 92 ? -5.373 2.281 -10.345 1.00 92.94 92 LYS A CA 1
ATOM 701 C C . LYS A 1 92 ? -6.145 3.513 -9.866 1.00 92.94 92 LYS A C 1
ATOM 703 O O . LYS A 1 92 ? -7.334 3.395 -9.590 1.00 92.94 92 LYS A O 1
ATOM 708 N N . ASN A 1 93 ? -5.500 4.680 -9.830 1.00 88.88 93 ASN A N 1
ATOM 709 C CA . ASN A 1 93 ? -6.123 5.940 -9.411 1.00 88.88 93 ASN A CA 1
ATOM 710 C C . ASN A 1 93 ? -7.226 6.402 -10.380 1.00 88.88 93 ASN A C 1
ATOM 712 O O . ASN A 1 93 ? -8.220 6.969 -9.945 1.00 88.88 93 ASN A O 1
ATOM 716 N N . LEU A 1 94 ? -7.092 6.098 -11.675 1.00 89.12 94 LEU A N 1
ATOM 717 C CA . LEU A 1 94 ? -8.130 6.307 -12.695 1.00 89.12 94 LEU A CA 1
ATOM 718 C C . LEU A 1 94 ? -9.293 5.298 -12.624 1.00 89.12 94 LEU A C 1
ATOM 720 O O . LEU A 1 94 ? -10.239 5.393 -13.404 1.00 89.12 94 LEU A O 1
ATOM 724 N N . GLY A 1 95 ? -9.220 4.285 -11.754 1.00 90.38 95 GLY A N 1
ATOM 725 C CA . GLY A 1 95 ? -10.201 3.196 -11.695 1.00 90.38 95 GLY A CA 1
ATOM 726 C C . GLY A 1 95 ? -10.088 2.186 -12.845 1.00 90.38 95 GLY A C 1
ATOM 727 O O . GLY A 1 95 ? -10.910 1.281 -12.971 1.00 90.38 95 GLY A O 1
ATOM 728 N N . TRP A 1 96 ? -9.055 2.275 -13.685 1.00 94.69 96 TRP A N 1
ATOM 729 C CA . TRP A 1 96 ? -8.794 1.328 -14.773 1.00 94.69 96 TRP A CA 1
ATOM 730 C C . TRP A 1 96 ? -8.053 0.092 -14.257 1.00 94.69 96 TRP A C 1
ATOM 732 O O . TRP A 1 96 ? -6.929 -0.212 -14.669 1.00 94.69 96 TRP A O 1
ATOM 742 N N . LEU A 1 97 ? -8.701 -0.643 -13.353 1.00 93.62 97 LEU A N 1
ATOM 743 C CA . LEU A 1 97 ? -8.080 -1.705 -12.557 1.00 93.62 97 LEU A CA 1
ATOM 744 C C . LEU A 1 97 ? -7.442 -2.812 -13.419 1.00 93.62 97 LEU A C 1
ATOM 746 O O . LEU A 1 97 ? -6.317 -3.222 -13.152 1.00 93.62 97 LEU A O 1
ATOM 750 N N . ASN A 1 98 ? -8.074 -3.205 -14.531 1.00 94.25 98 ASN A N 1
ATOM 751 C CA . ASN A 1 98 ? -7.512 -4.203 -15.455 1.00 94.25 98 ASN A CA 1
ATOM 752 C C . ASN A 1 98 ? -6.242 -3.715 -16.180 1.00 94.25 98 ASN A C 1
ATOM 754 O O . ASN A 1 98 ? -5.359 -4.511 -16.500 1.00 94.25 98 ASN A O 1
ATOM 758 N N . LYS A 1 99 ? -6.132 -2.410 -16.478 1.00 95.25 99 LYS A N 1
ATOM 759 C CA . LYS A 1 99 ? -4.895 -1.841 -17.044 1.00 95.25 99 LYS A CA 1
ATOM 760 C C . LYS A 1 99 ? -3.809 -1.773 -15.973 1.00 95.25 99 LYS A C 1
ATOM 762 O O . LYS A 1 99 ? -2.660 -2.097 -16.266 1.00 95.25 99 LYS A O 1
ATOM 767 N N . ALA A 1 100 ? -4.178 -1.395 -14.749 1.00 96.31 100 ALA A N 1
ATOM 768 C CA . ALA A 1 100 ? -3.267 -1.375 -13.612 1.00 96.31 100 ALA A CA 1
ATOM 769 C C . ALA A 1 100 ? -2.674 -2.765 -13.342 1.00 96.31 100 ALA A C 1
ATOM 771 O O . ALA A 1 100 ? -1.460 -2.887 -13.196 1.00 96.31 100 ALA A O 1
ATOM 772 N N . GLU A 1 101 ? -3.504 -3.813 -13.373 1.00 96.50 101 GLU A N 1
ATOM 773 C CA . GLU A 1 101 ? -3.077 -5.201 -13.152 1.00 96.50 101 GLU A CA 1
ATOM 774 C C . GLU A 1 101 ? -1.998 -5.615 -14.148 1.00 96.50 101 GLU A C 1
ATOM 776 O O . GLU A 1 101 ? -0.925 -6.062 -13.746 1.00 96.50 101 GLU A O 1
ATOM 781 N N . LYS A 1 102 ? -2.237 -5.378 -15.443 1.00 96.88 102 LYS A N 1
ATOM 782 C CA . LYS A 1 102 ? -1.266 -5.684 -16.503 1.00 96.88 102 LYS A CA 1
ATOM 783 C C . LYS A 1 102 ? 0.066 -4.972 -16.285 1.00 96.88 102 LYS A C 1
ATOM 785 O O . LYS A 1 102 ? 1.119 -5.566 -16.505 1.00 96.88 102 LYS A O 1
ATOM 790 N N . MET A 1 103 ? 0.033 -3.704 -15.870 1.00 97.06 103 MET A N 1
ATOM 791 C CA . MET A 1 103 ? 1.252 -2.943 -15.598 1.00 97.06 103 MET A CA 1
ATOM 792 C C . MET A 1 103 ? 2.001 -3.508 -14.389 1.00 97.06 103 MET A C 1
ATOM 794 O O . MET A 1 103 ? 3.190 -3.800 -14.494 1.00 97.06 103 MET A O 1
ATOM 798 N N . TYR A 1 104 ? 1.328 -3.732 -13.261 1.00 95.88 104 TYR A N 1
ATOM 799 C CA . TYR A 1 104 ? 2.005 -4.274 -12.085 1.00 95.88 104 TYR A CA 1
ATOM 800 C C . TYR A 1 104 ? 2.524 -5.696 -12.294 1.00 95.88 104 TYR A C 1
ATOM 802 O O . TYR A 1 104 ? 3.633 -5.983 -11.862 1.00 95.88 104 TYR A O 1
ATOM 810 N N . GLN A 1 105 ? 1.779 -6.574 -12.973 1.00 95.69 105 GLN A N 1
ATOM 811 C CA . GLN A 1 105 ? 2.245 -7.929 -13.286 1.00 95.69 105 GLN A CA 1
ATOM 812 C C . GLN A 1 105 ? 3.493 -7.896 -14.172 1.00 95.69 105 GLN A C 1
ATOM 814 O O . GLN A 1 105 ? 4.455 -8.611 -13.898 1.00 95.69 105 GLN A O 1
ATOM 819 N N . ARG A 1 106 ? 3.521 -7.013 -15.181 1.00 95.25 106 ARG A N 1
ATOM 820 C CA . ARG A 1 106 ? 4.714 -6.788 -16.005 1.00 95.25 106 ARG A CA 1
ATOM 821 C C . ARG A 1 106 ? 5.896 -6.302 -15.161 1.00 95.25 106 ARG A C 1
ATOM 823 O O . ARG A 1 106 ? 6.995 -6.828 -15.298 1.00 95.25 106 ARG A O 1
ATOM 830 N N . ALA A 1 107 ? 5.680 -5.308 -14.297 1.00 93.81 107 ALA A N 1
ATOM 831 C CA . ALA A 1 107 ? 6.729 -4.786 -13.423 1.00 93.81 107 ALA A CA 1
ATOM 832 C C . ALA A 1 107 ? 7.258 -5.869 -12.468 1.00 93.81 107 ALA A C 1
ATOM 834 O O . ALA A 1 107 ? 8.468 -6.034 -12.344 1.00 93.81 107 ALA A O 1
ATOM 835 N N . LEU A 1 108 ? 6.358 -6.640 -11.850 1.00 93.50 108 LEU A N 1
ATOM 836 C CA . LEU A 1 108 ? 6.680 -7.727 -10.931 1.00 93.50 108 LEU A CA 1
ATOM 837 C C . LEU A 1 108 ? 7.552 -8.793 -11.602 1.00 93.50 108 LEU A C 1
ATOM 839 O O . LEU A 1 108 ? 8.642 -9.072 -11.112 1.00 93.50 108 LEU A O 1
ATOM 843 N N . GLN A 1 109 ? 7.111 -9.330 -12.743 1.00 93.06 109 GLN A N 1
ATOM 844 C CA . GLN A 1 109 ? 7.848 -10.362 -13.480 1.00 93.06 109 GLN A CA 1
ATOM 845 C C . GLN A 1 109 ? 9.245 -9.882 -13.890 1.00 93.06 109 GLN A C 1
ATOM 847 O O . GLN A 1 109 ? 10.227 -10.612 -13.737 1.00 93.06 109 GLN A O 1
ATOM 852 N N . GLY A 1 110 ? 9.349 -8.641 -14.374 1.00 92.25 110 GLY A N 1
ATOM 853 C CA . GLY A 1 110 ? 10.634 -8.070 -14.761 1.00 92.25 110 GLY A CA 1
ATOM 854 C C . GLY A 1 110 ? 11.566 -7.851 -13.567 1.00 92.25 110 GLY A C 1
ATOM 855 O O . GLY A 1 110 ? 12.751 -8.178 -13.641 1.00 92.25 110 GLY A O 1
ATOM 856 N N . PHE A 1 111 ? 11.049 -7.353 -12.438 1.00 90.25 111 PHE A N 1
ATOM 857 C CA . PHE A 1 111 ? 11.869 -7.141 -11.246 1.00 90.25 111 PHE A CA 1
ATOM 858 C C . PHE A 1 111 ? 12.330 -8.465 -10.630 1.00 90.25 111 PHE A C 1
ATOM 860 O O . PHE A 1 111 ? 13.497 -8.578 -10.257 1.00 90.25 111 PHE A O 1
ATOM 867 N N . GLU A 1 112 ? 11.460 -9.478 -10.571 1.00 90.69 112 GLU A N 1
ATOM 868 C CA . GLU A 1 112 ? 11.815 -10.824 -10.102 1.00 90.69 112 GLU A CA 1
ATOM 869 C C . GLU A 1 112 ? 12.925 -11.440 -10.956 1.00 90.69 112 GLU A C 1
ATOM 871 O O . GLU A 1 112 ? 13.861 -12.032 -10.420 1.00 90.69 112 GLU A O 1
ATOM 876 N N . LYS A 1 113 ? 12.867 -11.248 -12.277 1.00 89.12 113 LYS A N 1
ATOM 877 C CA . LYS A 1 113 ? 13.913 -11.705 -13.195 1.00 89.12 113 LYS A CA 1
ATOM 878 C C . LYS A 1 113 ? 15.226 -10.939 -13.022 1.00 89.12 113 LYS A C 1
ATOM 880 O O . LYS A 1 113 ? 16.291 -11.536 -13.151 1.00 89.12 113 LYS A O 1
ATOM 885 N N . ALA A 1 114 ? 15.164 -9.632 -12.768 1.00 86.81 114 ALA A N 1
ATOM 886 C CA . ALA A 1 114 ? 16.347 -8.783 -12.662 1.00 86.81 114 ALA A CA 1
ATOM 887 C C . ALA A 1 114 ? 17.096 -8.961 -11.333 1.00 86.81 114 ALA A C 1
ATOM 889 O O . ALA A 1 114 ? 18.325 -8.995 -11.327 1.00 86.81 114 ALA A O 1
ATOM 890 N N . TRP A 1 115 ? 16.369 -9.045 -10.216 1.00 81.81 115 TRP A N 1
ATOM 891 C CA . TRP A 1 115 ? 16.936 -8.935 -8.866 1.00 81.81 115 TRP A CA 1
ATOM 892 C C . TRP A 1 115 ? 16.637 -10.127 -7.952 1.00 81.81 115 TRP A C 1
ATOM 894 O O . TRP A 1 115 ? 17.131 -10.172 -6.826 1.00 81.81 115 TRP A O 1
ATOM 904 N N . GLY A 1 116 ? 15.863 -11.105 -8.425 1.00 79.44 116 GLY A N 1
ATOM 905 C CA . GLY A 1 116 ? 15.361 -12.195 -7.596 1.00 79.44 116 GLY A CA 1
ATOM 906 C C . GLY A 1 116 ? 14.169 -11.763 -6.731 1.00 79.44 116 GLY A C 1
ATOM 907 O O . GLY A 1 116 ? 13.917 -10.575 -6.558 1.00 79.44 116 GLY A O 1
ATOM 908 N N . PRO A 1 117 ? 13.410 -12.716 -6.167 1.00 73.06 117 PRO A N 1
ATOM 909 C CA . PRO A 1 117 ? 12.072 -12.475 -5.612 1.00 73.06 117 PRO A CA 1
ATOM 910 C C . PRO A 1 117 ? 12.018 -11.646 -4.318 1.00 73.06 117 PRO A C 1
ATOM 912 O O . PRO A 1 117 ? 10.920 -11.253 -3.916 1.00 73.06 117 PRO A O 1
ATOM 915 N N . GLU A 1 118 ? 13.161 -11.398 -3.670 1.00 69.25 118 GLU A N 1
ATOM 916 C CA . GLU A 1 118 ? 13.254 -10.748 -2.352 1.00 69.25 118 GLU A CA 1
ATOM 917 C C . GLU A 1 118 ? 13.645 -9.260 -2.408 1.00 69.25 118 GLU A C 1
ATOM 919 O O . GLU A 1 118 ? 13.725 -8.607 -1.368 1.00 69.25 118 GLU A O 1
ATOM 924 N N . HIS A 1 119 ? 13.905 -8.691 -3.590 1.00 80.25 119 HIS A N 1
ATOM 925 C CA . HIS A 1 119 ? 14.349 -7.300 -3.677 1.00 80.25 119 HIS A CA 1
ATOM 926 C C . HIS A 1 119 ? 13.255 -6.315 -3.229 1.00 80.25 119 HIS A C 1
ATOM 928 O O . HIS A 1 119 ? 12.107 -6.404 -3.651 1.00 80.25 119 HIS A O 1
ATOM 934 N N . THR A 1 120 ? 13.606 -5.299 -2.440 1.00 76.75 120 THR A N 1
ATOM 935 C CA . THR A 1 120 ? 12.642 -4.378 -1.802 1.00 76.75 120 THR A CA 1
ATOM 936 C C . THR A 1 120 ? 11.706 -3.657 -2.774 1.00 76.75 120 THR A C 1
ATOM 938 O O . THR A 1 120 ? 10.524 -3.490 -2.488 1.00 76.75 120 THR A O 1
ATOM 941 N N . SER A 1 121 ? 12.181 -3.274 -3.961 1.00 74.06 121 SER A N 1
ATOM 942 C CA . SER A 1 121 ? 11.318 -2.686 -5.000 1.00 74.06 121 SER A CA 1
ATOM 943 C C . SER A 1 121 ? 10.213 -3.624 -5.502 1.00 74.06 121 SER A C 1
ATOM 945 O O . SER A 1 121 ? 9.157 -3.136 -5.897 1.00 74.06 121 SER A O 1
ATOM 947 N N . ILE A 1 122 ? 10.414 -4.946 -5.440 1.00 87.38 122 ILE A N 1
ATOM 948 C CA . ILE A 1 122 ? 9.369 -5.938 -5.733 1.00 87.38 122 ILE A CA 1
ATOM 949 C C . ILE A 1 122 ? 8.276 -5.854 -4.680 1.00 87.38 122 ILE A C 1
ATOM 951 O O . ILE A 1 122 ? 7.099 -5.869 -5.020 1.00 87.38 122 ILE A O 1
ATOM 955 N N . LEU A 1 123 ? 8.653 -5.713 -3.412 1.00 90.88 123 LEU A N 1
ATOM 956 C CA . LEU A 1 123 ? 7.716 -5.696 -2.292 1.00 90.88 123 LEU A CA 1
ATOM 957 C C . LEU A 1 123 ? 6.737 -4.521 -2.381 1.00 90.88 123 LEU A C 1
ATOM 959 O O . LEU A 1 123 ? 5.551 -4.696 -2.115 1.00 90.88 123 LEU A O 1
ATOM 963 N N . SER A 1 124 ? 7.192 -3.355 -2.848 1.00 89.75 124 SER A N 1
ATOM 964 C CA . SER A 1 124 ? 6.306 -2.214 -3.115 1.00 89.75 124 SER A CA 1
ATOM 965 C C . SER A 1 124 ? 5.295 -2.521 -4.224 1.00 89.75 124 SER A C 1
ATOM 967 O O . SER A 1 124 ? 4.106 -2.249 -4.064 1.00 89.75 124 SER A O 1
ATOM 969 N N . THR A 1 125 ? 5.736 -3.127 -5.333 1.00 91.38 125 THR A N 1
ATOM 970 C CA . THR A 1 125 ? 4.838 -3.558 -6.420 1.00 91.38 125 THR A CA 1
ATOM 971 C C . THR A 1 125 ? 3.864 -4.640 -5.951 1.00 91.38 125 THR A C 1
ATOM 973 O O . THR A 1 125 ? 2.682 -4.581 -6.279 1.00 91.38 125 THR A O 1
ATOM 976 N N . VAL A 1 126 ? 4.326 -5.591 -5.140 1.00 95.12 126 VAL A N 1
ATOM 977 C CA . VAL A 1 126 ? 3.501 -6.647 -4.543 1.00 95.12 126 VAL A CA 1
ATOM 978 C C . VAL A 1 126 ? 2.446 -6.046 -3.606 1.00 95.12 126 VAL A C 1
ATOM 980 O O . VAL A 1 126 ? 1.271 -6.369 -3.738 1.00 95.12 126 VAL A O 1
ATOM 983 N N . ASN A 1 127 ? 2.807 -5.108 -2.727 1.00 95.06 127 ASN A N 1
ATOM 984 C CA . ASN A 1 127 ? 1.838 -4.404 -1.880 1.00 95.06 127 ASN A CA 1
ATOM 985 C C . ASN A 1 127 ? 0.803 -3.627 -2.722 1.00 95.06 127 ASN A C 1
ATOM 987 O O . ASN A 1 127 ? -0.392 -3.648 -2.426 1.00 95.06 127 ASN A O 1
ATOM 991 N N . ASN A 1 128 ? 1.230 -2.995 -3.820 1.00 94.31 128 ASN A N 1
ATOM 992 C CA . ASN A 1 128 ? 0.316 -2.310 -4.737 1.00 94.31 128 ASN A CA 1
ATOM 993 C C . ASN A 1 128 ? -0.631 -3.273 -5.470 1.00 94.31 128 ASN A C 1
ATOM 995 O O . ASN A 1 128 ? -1.801 -2.932 -5.654 1.00 94.31 128 ASN A O 1
ATOM 999 N N . LEU A 1 129 ? -0.161 -4.468 -5.842 1.00 95.88 129 LEU A N 1
ATOM 1000 C CA . LEU A 1 129 ? -1.006 -5.550 -6.355 1.00 95.88 129 LEU A CA 1
ATOM 1001 C C . LEU A 1 129 ? -2.015 -6.020 -5.309 1.00 95.88 129 LEU A C 1
ATOM 1003 O O . LEU A 1 129 ? -3.172 -6.221 -5.656 1.00 95.88 129 LEU A O 1
ATOM 1007 N N . GLY A 1 130 ? -1.618 -6.119 -4.037 1.00 96.69 130 GLY A N 1
ATOM 1008 C CA . GLY A 1 130 ? -2.542 -6.413 -2.939 1.00 96.69 130 GLY A CA 1
ATOM 1009 C C . GLY A 1 130 ? -3.683 -5.397 -2.863 1.00 96.69 130 GLY A C 1
ATOM 1010 O O . GLY A 1 130 ? -4.856 -5.765 -2.870 1.00 96.69 130 GLY A O 1
ATOM 1011 N N . SER A 1 131 ? -3.348 -4.105 -2.913 1.00 95.94 131 SER A N 1
ATOM 1012 C CA . SER A 1 131 ? -4.333 -3.013 -2.967 1.00 95.94 131 SER A CA 1
ATOM 1013 C C . SER A 1 131 ? -5.219 -3.083 -4.205 1.00 95.94 131 SER A C 1
ATOM 1015 O O . SER A 1 131 ? -6.423 -2.847 -4.115 1.00 95.94 131 SER A O 1
ATOM 1017 N N . LEU A 1 132 ? -4.652 -3.437 -5.355 1.00 96.69 132 LEU A N 1
ATOM 1018 C CA . LEU A 1 132 ? -5.417 -3.589 -6.581 1.00 96.69 132 LEU A CA 1
ATOM 1019 C C . LEU A 1 132 ? -6.402 -4.763 -6.509 1.00 96.69 132 LEU A C 1
ATOM 1021 O O . LEU A 1 132 ? -7.568 -4.595 -6.859 1.00 96.69 132 LEU A O 1
ATOM 1025 N N . TYR A 1 133 ? -5.957 -5.932 -6.049 1.00 97.69 133 TYR A N 1
ATOM 1026 C CA . TYR A 1 133 ? -6.811 -7.110 -5.907 1.00 97.69 133 TYR A CA 1
ATOM 1027 C C . TYR A 1 133 ? -7.912 -6.889 -4.879 1.00 97.69 133 TYR A C 1
ATOM 1029 O O . TYR A 1 133 ? -9.051 -7.276 -5.131 1.00 97.69 133 TYR A O 1
ATOM 1037 N N . LYS A 1 134 ? -7.618 -6.163 -3.795 1.00 95.75 134 LYS A N 1
ATOM 1038 C CA . LYS A 1 134 ? -8.632 -5.707 -2.845 1.00 95.75 134 LYS A CA 1
ATOM 1039 C C . LYS A 1 134 ? -9.722 -4.893 -3.553 1.00 95.75 134 LYS A C 1
ATOM 1041 O O . LYS A 1 134 ? -10.898 -5.215 -3.431 1.00 95.75 134 LYS A O 1
ATOM 1046 N N . ASN A 1 135 ? -9.336 -3.895 -4.354 1.00 93.81 135 ASN A N 1
ATOM 1047 C CA . ASN A 1 135 ? -10.282 -3.055 -5.102 1.00 93.81 135 ASN A CA 1
ATOM 1048 C C . ASN A 1 135 ? -11.071 -3.831 -6.172 1.00 93.81 135 ASN A C 1
ATOM 1050 O O . ASN A 1 135 ? -12.168 -3.424 -6.540 1.00 93.81 135 ASN A O 1
ATOM 1054 N N . LEU A 1 136 ? -10.522 -4.940 -6.674 1.00 95.06 136 LEU A N 1
ATOM 1055 C CA . LEU A 1 136 ? -11.200 -5.868 -7.585 1.00 95.06 136 LEU A CA 1
ATOM 1056 C C . LEU A 1 136 ? -12.115 -6.876 -6.862 1.00 95.06 136 LEU A C 1
ATOM 1058 O O . LEU A 1 136 ? -12.738 -7.698 -7.529 1.00 95.06 136 LEU A O 1
ATOM 1062 N N . GLY A 1 137 ? -12.172 -6.868 -5.525 1.00 94.81 137 GLY A N 1
ATOM 1063 C CA . GLY A 1 137 ? -12.902 -7.862 -4.727 1.00 94.81 137 GLY A CA 1
ATOM 1064 C C . GLY A 1 137 ? -12.226 -9.239 -4.657 1.00 94.81 137 GLY A C 1
ATOM 1065 O O . GLY A 1 137 ? -12.803 -10.191 -4.142 1.00 94.81 137 GLY A O 1
ATOM 1066 N N . ARG A 1 138 ? -10.990 -9.364 -5.151 1.00 97.38 138 ARG A N 1
ATOM 1067 C CA . ARG A 1 138 ? -10.185 -10.596 -5.154 1.00 97.38 138 ARG A CA 1
ATOM 1068 C C . ARG A 1 138 ? -9.411 -10.711 -3.836 1.00 97.38 138 ARG A C 1
ATOM 1070 O O . ARG A 1 138 ? -8.186 -10.597 -3.805 1.00 97.38 138 ARG A O 1
ATOM 1077 N N . LEU A 1 139 ? -10.143 -10.867 -2.732 1.00 96.12 139 LEU A N 1
ATOM 1078 C CA . LEU A 1 139 ? -9.602 -10.716 -1.374 1.00 96.12 139 LEU A CA 1
ATOM 1079 C C . LEU A 1 139 ? -8.520 -11.757 -1.026 1.00 96.12 139 LEU A C 1
ATOM 1081 O O . LEU A 1 139 ? -7.495 -11.383 -0.463 1.00 96.12 139 LEU A O 1
ATOM 1085 N N . ASP A 1 140 ? -8.669 -13.016 -1.451 1.00 96.06 140 ASP A N 1
ATOM 1086 C CA . ASP A 1 140 ? -7.657 -14.066 -1.218 1.00 96.06 140 ASP A CA 1
ATOM 1087 C C . ASP A 1 140 ? -6.320 -13.763 -1.913 1.00 96.06 140 ASP A C 1
ATOM 1089 O O . ASP A 1 140 ? -5.234 -14.068 -1.413 1.00 96.06 140 ASP A O 1
ATOM 1093 N N . GLU A 1 141 ? -6.374 -13.166 -3.103 1.00 97.25 141 GLU A N 1
ATOM 1094 C CA . GLU A 1 141 ? -5.171 -12.764 -3.832 1.00 97.25 141 GLU A CA 1
ATOM 1095 C C . GLU A 1 141 ? -4.553 -11.511 -3.223 1.00 97.25 141 GLU A C 1
ATOM 1097 O O . GLU A 1 141 ? -3.326 -11.409 -3.152 1.00 97.25 141 GLU A O 1
ATOM 1102 N N . ALA A 1 142 ? -5.385 -10.593 -2.724 1.00 97.69 142 ALA A N 1
ATOM 1103 C CA . ALA A 1 142 ? -4.919 -9.449 -1.956 1.00 97.69 142 ALA A CA 1
ATOM 1104 C C . ALA A 1 142 ? -4.153 -9.892 -0.701 1.00 97.69 142 ALA A C 1
ATOM 1106 O O . ALA A 1 142 ? -3.057 -9.387 -0.453 1.00 97.69 142 ALA A O 1
ATOM 1107 N N . GLU A 1 143 ? -4.678 -10.875 0.038 1.00 97.69 143 GLU A N 1
ATOM 1108 C CA . GLU A 1 143 ? -4.047 -11.416 1.247 1.00 97.69 143 GLU A CA 1
ATOM 1109 C C . GLU A 1 143 ? -2.672 -11.998 0.932 1.00 97.69 143 GLU A C 1
ATOM 1111 O O . GLU A 1 143 ? -1.681 -11.604 1.548 1.00 97.69 143 GLU A O 1
ATOM 1116 N N . LYS A 1 144 ? -2.581 -12.861 -0.089 1.00 97.38 144 LYS A N 1
ATOM 1117 C CA . LYS A 1 144 ? -1.306 -13.454 -0.524 1.00 97.38 144 LYS A CA 1
ATOM 1118 C C . LYS A 1 144 ? -0.269 -12.392 -0.878 1.00 97.38 144 LYS A C 1
ATOM 1120 O O . LYS A 1 144 ? 0.899 -12.522 -0.512 1.00 97.38 144 LYS A O 1
ATOM 1125 N N . MET A 1 145 ? -0.679 -11.347 -1.598 1.00 97.19 145 MET A N 1
ATOM 1126 C CA . MET A 1 145 ? 0.224 -10.259 -1.967 1.00 97.19 145 MET A CA 1
ATOM 1127 C C . MET A 1 145 ? 0.680 -9.476 -0.734 1.00 97.19 145 MET A C 1
ATOM 1129 O O . MET A 1 145 ? 1.880 -9.293 -0.539 1.00 97.19 145 MET A O 1
ATOM 1133 N N . TYR A 1 146 ? -0.233 -9.058 0.141 1.00 97.44 146 TYR A N 1
ATOM 1134 C CA . TYR A 1 146 ? 0.156 -8.304 1.329 1.00 97.44 146 TYR A CA 1
ATOM 1135 C C . TYR A 1 146 ? 1.012 -9.115 2.303 1.00 97.44 146 TYR A C 1
ATOM 1137 O O . TYR A 1 146 ? 1.994 -8.582 2.809 1.00 97.44 146 TYR A O 1
ATOM 1145 N N . GLN A 1 147 ? 0.716 -10.398 2.526 1.00 97.12 147 GLN A N 1
ATOM 1146 C CA . GLN A 1 147 ? 1.548 -11.267 3.365 1.00 97.12 147 GLN A CA 1
ATOM 1147 C C . GLN A 1 147 ? 2.962 -11.412 2.792 1.00 97.12 147 GLN A C 1
ATOM 1149 O O . GLN A 1 147 ? 3.942 -11.304 3.530 1.00 97.12 147 GLN A O 1
ATOM 1154 N N . ARG A 1 148 ? 3.087 -11.579 1.467 1.00 95.25 148 ARG A N 1
ATOM 1155 C CA . ARG A 1 148 ? 4.391 -11.608 0.791 1.00 95.25 148 ARG A CA 1
ATOM 1156 C C . ARG A 1 148 ? 5.152 -10.290 0.968 1.00 95.25 148 ARG A C 1
ATOM 1158 O O . ARG A 1 148 ? 6.348 -10.313 1.253 1.00 95.25 148 ARG A O 1
ATOM 1165 N N . ALA A 1 149 ? 4.482 -9.151 0.789 1.00 95.38 149 ALA A N 1
ATOM 1166 C CA . ALA A 1 149 ? 5.100 -7.841 0.987 1.00 95.38 149 ALA A CA 1
ATOM 1167 C C . ALA A 1 149 ? 5.533 -7.635 2.446 1.00 95.38 149 ALA A C 1
ATOM 1169 O O . ALA A 1 149 ? 6.644 -7.166 2.681 1.00 95.38 149 ALA A O 1
ATOM 1170 N N . LEU A 1 150 ? 4.695 -8.038 3.407 1.00 95.81 150 LEU A N 1
ATOM 1171 C CA . LEU A 1 150 ? 4.968 -7.914 4.834 1.00 95.81 150 LEU A CA 1
ATOM 1172 C C . LEU A 1 150 ? 6.228 -8.691 5.214 1.00 95.81 150 LEU A C 1
ATOM 1174 O O . LEU A 1 150 ? 7.182 -8.088 5.692 1.00 9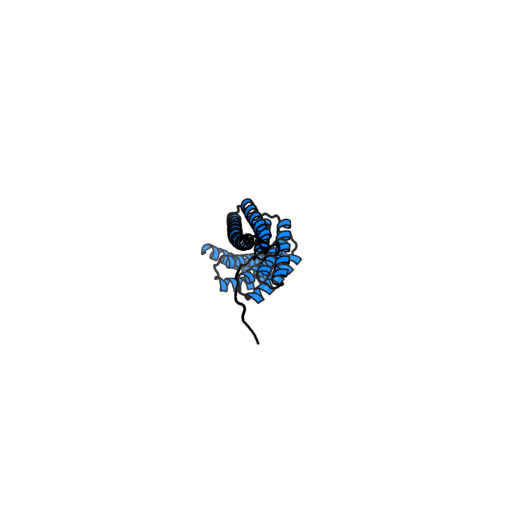5.81 150 LEU A O 1
ATOM 1178 N N . GLN A 1 151 ? 6.275 -9.990 4.905 1.00 94.88 151 GLN A N 1
ATOM 1179 C CA . GLN A 1 151 ? 7.435 -10.838 5.200 1.00 94.88 151 GLN A CA 1
ATOM 1180 C C . GLN A 1 151 ? 8.728 -10.272 4.600 1.00 94.88 151 GLN A C 1
ATOM 1182 O O . GLN A 1 151 ? 9.777 -10.264 5.245 1.00 94.88 151 GLN A O 1
ATOM 1187 N N . GLY A 1 152 ? 8.657 -9.768 3.365 1.00 93.44 152 GLY A N 1
ATOM 1188 C CA . GLY A 1 152 ? 9.806 -9.150 2.717 1.00 93.44 152 GLY A CA 1
ATOM 1189 C C . GLY A 1 152 ? 10.254 -7.856 3.402 1.00 93.44 152 GLY A C 1
ATOM 1190 O O . GLY A 1 152 ? 11.452 -7.665 3.610 1.00 93.44 152 GLY A O 1
ATOM 1191 N N . PHE A 1 153 ? 9.323 -6.964 3.757 1.00 94.06 153 PHE A N 1
ATOM 1192 C CA . PHE A 1 153 ? 9.664 -5.678 4.368 1.00 94.06 153 PHE A CA 1
ATOM 1193 C C . PHE A 1 153 ? 10.166 -5.850 5.801 1.00 94.06 153 PHE A C 1
ATOM 1195 O O . PHE A 1 153 ? 11.133 -5.191 6.181 1.00 94.06 153 PHE A O 1
ATOM 1202 N N . GLU A 1 154 ? 9.594 -6.785 6.560 1.00 94.00 154 GLU A N 1
ATOM 1203 C CA . GLU A 1 154 ? 10.087 -7.157 7.887 1.00 94.00 154 GLU A CA 1
ATOM 1204 C C . GLU A 1 154 ? 11.524 -7.678 7.820 1.00 94.00 154 GLU A C 1
ATOM 1206 O O . GLU A 1 154 ? 12.375 -7.229 8.586 1.00 94.00 154 GLU A O 1
ATOM 1211 N N . LYS A 1 155 ? 11.824 -8.565 6.862 1.00 92.38 155 LYS A N 1
ATOM 1212 C CA . LYS A 1 155 ? 13.179 -9.095 6.659 1.00 92.38 155 LYS A CA 1
ATOM 1213 C C . LYS A 1 155 ? 14.168 -8.012 6.221 1.00 92.38 155 LYS A C 1
ATOM 1215 O O . LYS A 1 155 ? 15.313 -8.020 6.663 1.00 92.38 155 LYS A O 1
ATOM 1220 N N . ALA A 1 156 ? 13.750 -7.108 5.335 1.00 91.56 156 ALA A N 1
ATOM 1221 C CA . ALA A 1 156 ? 14.638 -6.108 4.748 1.00 91.56 156 ALA A CA 1
ATOM 1222 C C . ALA A 1 156 ? 14.901 -4.912 5.674 1.00 91.56 156 ALA A C 1
ATOM 1224 O O . ALA A 1 156 ? 16.026 -4.417 5.725 1.00 91.56 156 ALA A O 1
ATOM 1225 N N . TRP A 1 157 ? 13.869 -4.428 6.368 1.00 91.56 157 TRP A N 1
ATOM 1226 C CA . TRP A 1 157 ? 13.890 -3.139 7.068 1.00 91.56 157 TRP A CA 1
ATOM 1227 C C . TRP A 1 157 ? 13.383 -3.198 8.513 1.00 91.56 157 TRP A C 1
ATOM 1229 O O . TRP A 1 157 ? 13.484 -2.206 9.234 1.00 91.56 157 TRP A O 1
ATOM 1239 N N . GLY A 1 158 ? 12.876 -4.346 8.959 1.00 92.00 158 GLY A N 1
ATOM 1240 C CA . GLY A 1 158 ? 12.370 -4.542 10.312 1.00 92.00 158 GLY A CA 1
ATOM 1241 C C . GLY A 1 158 ? 10.893 -4.182 10.490 1.00 92.00 158 GLY A C 1
ATOM 1242 O O . GLY A 1 158 ? 10.212 -3.682 9.590 1.00 92.00 158 GLY A O 1
ATOM 1243 N N . LEU A 1 159 ? 10.399 -4.457 11.699 1.00 90.31 159 LEU A N 1
ATOM 1244 C CA . LEU A 1 159 ? 8.981 -4.361 12.072 1.00 90.31 159 LEU A CA 1
ATOM 1245 C C . LEU A 1 159 ? 8.448 -2.919 12.098 1.00 90.31 159 LEU A C 1
ATOM 1247 O O . LEU A 1 159 ? 7.275 -2.682 11.829 1.00 90.31 159 LEU A O 1
ATOM 1251 N N . GLU A 1 160 ? 9.311 -1.952 12.412 1.00 88.62 160 GLU A N 1
ATOM 1252 C CA . GLU A 1 160 ? 8.933 -0.547 12.630 1.00 88.62 160 GLU A CA 1
ATOM 1253 C C . GLU A 1 160 ? 9.116 0.327 11.383 1.00 88.62 160 GLU A C 1
ATOM 1255 O O . GLU A 1 160 ? 8.817 1.520 11.401 1.00 88.62 160 GLU A O 1
ATOM 1260 N N . HIS A 1 161 ? 9.603 -0.245 10.279 1.00 91.12 161 HIS A N 1
ATOM 1261 C CA . HIS A 1 161 ? 9.783 0.515 9.052 1.00 91.12 161 HIS A CA 1
ATOM 1262 C C . HIS A 1 161 ? 8.433 0.939 8.460 1.00 91.12 161 HIS A C 1
ATOM 1264 O O . HIS A 1 161 ? 7.471 0.170 8.432 1.00 91.12 161 HIS A O 1
ATOM 1270 N N . THR A 1 162 ? 8.371 2.149 7.901 1.00 89.88 162 THR A N 1
ATOM 1271 C CA . THR A 1 162 ? 7.155 2.744 7.325 1.00 89.88 162 THR A CA 1
ATOM 1272 C C . THR A 1 162 ? 6.415 1.816 6.360 1.00 89.88 162 THR A C 1
ATOM 1274 O O . THR A 1 162 ? 5.195 1.682 6.443 1.00 89.88 162 THR A O 1
ATOM 1277 N N . SER A 1 163 ? 7.134 1.150 5.454 1.00 91.00 163 SER A N 1
ATOM 1278 C CA . SER A 1 163 ? 6.529 0.217 4.492 1.00 91.00 163 SER A CA 1
ATOM 1279 C C . SER A 1 163 ? 5.969 -1.043 5.154 1.00 91.00 163 SER A C 1
ATOM 1281 O O . SER A 1 163 ? 4.916 -1.525 4.737 1.00 91.00 163 SER A O 1
ATOM 1283 N N . THR A 1 164 ? 6.617 -1.536 6.212 1.00 94.69 164 THR A N 1
ATOM 1284 C CA . THR A 1 164 ? 6.113 -2.645 7.028 1.00 94.69 164 THR A CA 1
ATOM 1285 C C . THR A 1 164 ? 4.799 -2.237 7.685 1.00 94.69 164 THR A C 1
ATOM 1287 O O . THR A 1 164 ? 3.771 -2.861 7.446 1.00 94.69 164 THR A O 1
ATOM 1290 N N . LEU A 1 165 ? 4.792 -1.110 8.402 1.00 94.06 165 LEU A N 1
ATOM 1291 C CA . LEU A 1 165 ? 3.611 -0.598 9.105 1.00 94.06 165 LEU A CA 1
ATOM 1292 C C . LEU A 1 165 ? 2.451 -0.260 8.159 1.00 94.06 165 LEU A C 1
ATOM 1294 O O . LEU A 1 165 ? 1.286 -0.473 8.496 1.00 94.06 165 LEU A O 1
ATOM 1298 N N . SER A 1 166 ? 2.750 0.245 6.959 1.00 92.19 166 SER A N 1
ATOM 1299 C CA . SER A 1 166 ? 1.744 0.463 5.915 1.00 92.19 166 SER A CA 1
ATOM 1300 C C . SER A 1 166 ? 1.127 -0.855 5.440 1.00 92.19 166 SER A C 1
ATOM 1302 O O . SER A 1 166 ? -0.094 -0.947 5.327 1.00 92.19 166 SER A O 1
ATOM 1304 N N . THR A 1 167 ? 1.947 -1.889 5.232 1.00 95.38 167 THR A N 1
ATOM 1305 C CA . THR A 1 167 ? 1.473 -3.215 4.807 1.00 95.38 167 THR A CA 1
ATOM 1306 C C . THR A 1 167 ? 0.638 -3.888 5.899 1.00 95.38 167 THR A C 1
ATOM 1308 O O . THR A 1 167 ? -0.430 -4.418 5.604 1.00 95.38 167 THR A O 1
ATOM 1311 N N . VAL A 1 168 ? 1.059 -3.794 7.166 1.00 96.75 168 VAL A N 1
ATOM 1312 C CA . VAL A 1 168 ? 0.283 -4.275 8.323 1.00 96.75 168 VAL A CA 1
ATOM 1313 C C . VAL A 1 168 ? -1.087 -3.588 8.379 1.00 96.75 168 VAL A C 1
ATOM 1315 O O . VAL A 1 168 ? -2.110 -4.256 8.491 1.00 96.75 168 VAL A O 1
ATOM 1318 N N . ASN A 1 169 ? -1.144 -2.261 8.224 1.00 94.19 169 ASN A N 1
ATOM 1319 C CA . ASN A 1 169 ? -2.420 -1.539 8.189 1.00 94.19 169 ASN A CA 1
ATOM 1320 C C . ASN A 1 169 ? -3.321 -1.988 7.020 1.00 94.19 169 ASN A C 1
ATOM 1322 O O . ASN A 1 169 ? -4.535 -2.103 7.185 1.00 94.19 169 ASN A O 1
ATOM 1326 N N . ASN A 1 170 ? -2.740 -2.264 5.849 1.00 95.62 170 ASN A N 1
ATOM 1327 C CA . ASN A 1 170 ? -3.484 -2.773 4.694 1.00 95.62 170 ASN A CA 1
ATOM 1328 C C . ASN A 1 170 ? -4.043 -4.185 4.930 1.00 95.62 170 ASN A C 1
ATOM 1330 O O . ASN A 1 170 ? -5.170 -4.458 4.515 1.00 95.62 170 ASN A O 1
ATOM 1334 N N . LEU A 1 171 ? -3.299 -5.057 5.622 1.00 97.38 171 LEU A N 1
ATOM 1335 C CA . LEU A 1 171 ? -3.802 -6.358 6.078 1.00 97.38 171 LEU A CA 1
ATOM 1336 C C . LEU A 1 171 ? -4.935 -6.203 7.089 1.00 97.38 171 LEU A C 1
ATOM 1338 O O . LEU A 1 171 ? -5.932 -6.903 6.970 1.00 97.38 171 LEU A O 1
ATOM 1342 N N . GLY A 1 172 ? -4.830 -5.253 8.024 1.00 96.25 172 GLY A N 1
ATOM 1343 C CA . GLY A 1 172 ? -5.913 -4.941 8.960 1.00 96.25 172 GLY A CA 1
ATOM 1344 C C . GLY A 1 172 ? -7.212 -4.572 8.241 1.00 96.25 172 GLY A C 1
ATOM 1345 O O . GLY A 1 172 ? -8.257 -5.159 8.509 1.00 96.25 172 GLY A O 1
ATOM 1346 N N . LEU A 1 173 ? -7.126 -3.679 7.247 1.00 94.25 173 LEU A N 1
ATOM 1347 C CA . LEU A 1 173 ? -8.267 -3.318 6.394 1.00 94.25 173 LEU A CA 1
ATOM 1348 C C . LEU A 1 173 ? -8.818 -4.522 5.624 1.00 94.25 173 LEU A C 1
ATOM 1350 O O . LEU A 1 173 ? -10.028 -4.676 5.512 1.00 94.25 173 LEU A O 1
ATOM 1354 N N . LEU A 1 174 ? -7.944 -5.366 5.075 1.00 97.06 174 LEU A N 1
ATOM 1355 C CA . LEU A 1 174 ? -8.367 -6.551 4.335 1.00 97.06 174 LEU A CA 1
ATOM 1356 C C . LEU A 1 174 ? -9.084 -7.564 5.238 1.00 97.06 174 LEU A C 1
ATOM 1358 O O . LEU A 1 174 ? -10.116 -8.103 4.849 1.00 97.06 174 LEU A O 1
ATOM 1362 N N . TYR A 1 175 ? -8.561 -7.817 6.436 1.00 97.50 175 TYR A N 1
ATOM 1363 C CA . TYR A 1 175 ? -9.184 -8.725 7.394 1.00 97.50 175 TYR A CA 1
ATOM 1364 C C . TYR A 1 175 ? -10.512 -8.184 7.917 1.00 97.50 175 TYR A C 1
ATOM 1366 O O . TYR A 1 175 ? -11.449 -8.965 8.074 1.00 97.50 175 TYR A O 1
ATOM 1374 N N . ALA A 1 176 ? -10.636 -6.868 8.104 1.00 93.75 176 ALA A N 1
ATOM 1375 C CA . ALA A 1 176 ? -11.913 -6.244 8.429 1.00 93.75 176 ALA A CA 1
ATOM 1376 C C . ALA A 1 176 ? -12.951 -6.483 7.317 1.00 93.75 176 ALA A C 1
ATOM 1378 O O . ALA A 1 176 ? -14.063 -6.917 7.612 1.00 93.75 176 ALA A O 1
ATOM 1379 N N . ASP A 1 177 ? -12.565 -6.305 6.048 1.00 92.69 177 ASP A N 1
ATOM 1380 C CA . ASP A 1 177 ? -13.443 -6.551 4.893 1.00 92.69 177 ASP A CA 1
ATOM 1381 C C . ASP A 1 177 ? -13.813 -8.038 4.727 1.00 92.69 177 ASP A C 1
ATOM 1383 O O . ASP A 1 177 ? -14.897 -8.361 4.244 1.00 92.69 177 ASP A O 1
ATOM 1387 N N . LEU A 1 178 ? -12.940 -8.952 5.164 1.00 94.88 178 LEU A N 1
ATOM 1388 C CA . LEU A 1 178 ? -13.206 -10.396 5.233 1.00 94.88 178 LEU A CA 1
ATOM 1389 C C . LEU A 1 178 ? -14.057 -10.806 6.451 1.00 94.88 178 LEU A C 1
ATOM 1391 O O . LEU A 1 178 ? -14.388 -11.983 6.588 1.00 94.88 178 LEU A O 1
ATOM 1395 N N . GLY A 1 179 ? -14.375 -9.883 7.366 1.00 93.62 179 GLY A N 1
ATOM 1396 C CA . GLY A 1 179 ? -15.053 -10.188 8.631 1.00 93.62 179 GLY A CA 1
ATOM 1397 C C . GLY A 1 179 ? -14.173 -10.908 9.664 1.00 93.62 179 GLY A C 1
ATOM 1398 O O . GLY A 1 179 ? -14.666 -11.358 10.696 1.00 93.62 179 GLY A O 1
ATOM 1399 N N . ARG A 1 180 ? -12.86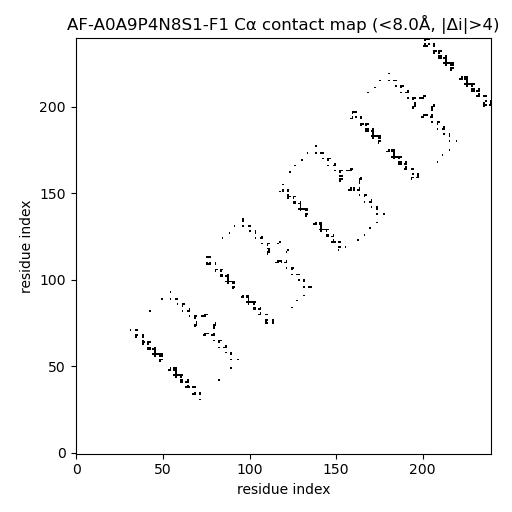0 -11.002 9.425 1.00 96.56 180 ARG A N 1
ATOM 1400 C CA . ARG A 1 180 ? -11.853 -11.585 10.328 1.00 96.56 180 ARG A CA 1
ATOM 1401 C C . ARG A 1 180 ? -11.412 -10.538 11.357 1.00 96.56 180 ARG A C 1
ATOM 1403 O O . ARG A 1 180 ? -10.262 -10.098 11.379 1.00 96.56 180 ARG A O 1
ATOM 1410 N N . LEU A 1 181 ? -12.360 -10.093 12.182 1.00 94.44 181 LEU A N 1
ATOM 1411 C CA . LEU A 1 181 ? -12.208 -8.898 13.022 1.00 94.44 181 LEU A CA 1
ATOM 1412 C C . LEU A 1 181 ? -11.081 -9.024 14.067 1.00 94.44 181 LEU A C 1
ATOM 1414 O O . LEU A 1 181 ? -10.335 -8.067 14.256 1.00 94.44 181 LEU A O 1
ATOM 1418 N N . ASP A 1 182 ? -10.878 -10.202 14.662 1.00 94.38 182 ASP A N 1
ATOM 1419 C CA . ASP A 1 182 ? -9.788 -10.433 15.630 1.00 94.38 182 ASP A CA 1
ATOM 1420 C C . ASP A 1 182 ? -8.393 -10.312 14.991 1.00 94.38 182 ASP A C 1
ATOM 1422 O O . ASP A 1 182 ? -7.427 -9.867 15.614 1.00 94.38 182 ASP A O 1
ATOM 1426 N N . GLU A 1 183 ? -8.257 -10.725 13.730 1.00 96.56 183 GLU A N 1
ATOM 1427 C CA . GLU A 1 183 ? -7.000 -10.597 12.991 1.00 96.56 183 GLU A CA 1
ATOM 1428 C C . GLU A 1 183 ? -6.780 -9.159 12.533 1.00 96.56 183 GLU A C 1
ATOM 1430 O O . GLU A 1 183 ? -5.654 -8.662 12.602 1.00 96.56 183 GLU A O 1
ATOM 1435 N N . ALA A 1 184 ? -7.853 -8.466 12.144 1.00 96.94 184 ALA A N 1
ATOM 1436 C CA . ALA A 1 184 ? -7.810 -7.038 11.868 1.00 96.94 184 ALA A CA 1
ATOM 1437 C C . ALA A 1 184 ? -7.346 -6.239 13.095 1.00 96.94 184 ALA A C 1
ATOM 1439 O O . ALA A 1 184 ? -6.484 -5.369 12.964 1.00 96.94 184 ALA A O 1
ATOM 1440 N N . GLU A 1 185 ? -7.848 -6.574 14.289 1.00 96.31 185 GLU A N 1
ATOM 1441 C CA . GLU A 1 185 ? -7.470 -5.918 15.546 1.00 96.31 185 GLU A CA 1
ATOM 1442 C C . GLU A 1 185 ? -5.974 -6.064 15.811 1.00 96.31 185 GLU A C 1
ATOM 1444 O O . GLU A 1 185 ? -5.288 -5.064 16.028 1.00 96.31 185 GLU A O 1
ATOM 1449 N N . LYS A 1 186 ? -5.445 -7.290 15.710 1.00 96.62 186 LYS A N 1
ATOM 1450 C CA . LYS A 1 186 ? -4.010 -7.559 15.890 1.00 96.62 186 LYS A CA 1
ATOM 1451 C C . LYS A 1 186 ? -3.155 -6.742 14.926 1.00 96.62 186 LYS A C 1
ATOM 1453 O O . LYS A 1 186 ? -2.171 -6.135 15.347 1.00 96.62 186 LYS A O 1
ATOM 1458 N N . MET A 1 187 ? -3.537 -6.701 13.647 1.00 97.31 187 MET A N 1
ATOM 1459 C CA . MET A 1 187 ? -2.813 -5.921 12.642 1.00 97.31 187 MET A CA 1
ATOM 1460 C C . MET A 1 187 ? -2.852 -4.425 12.970 1.00 97.31 187 MET A C 1
ATOM 1462 O O . MET A 1 187 ? -1.811 -3.770 12.995 1.00 97.31 187 MET A O 1
ATOM 1466 N N . TYR A 1 188 ? -4.019 -3.859 13.280 1.00 96.31 188 TYR A N 1
ATOM 1467 C CA . TYR A 1 188 ? -4.091 -2.435 13.595 1.00 96.31 188 TYR A CA 1
ATOM 1468 C C . TYR A 1 188 ? -3.371 -2.060 14.887 1.00 96.31 188 TYR A C 1
ATOM 1470 O O . TYR A 1 188 ? -2.734 -1.012 14.919 1.00 96.31 188 TYR A O 1
ATOM 1478 N N . GLN A 1 189 ? -3.416 -2.895 15.927 1.00 96.06 189 GLN A N 1
ATOM 1479 C CA . GLN A 1 189 ? -2.663 -2.660 17.160 1.00 96.06 189 GLN A CA 1
ATOM 1480 C C . GLN A 1 189 ? -1.151 -2.659 16.896 1.00 96.06 189 GLN A C 1
ATOM 1482 O O . GLN A 1 189 ? -0.454 -1.746 17.342 1.00 96.06 189 GLN A O 1
ATOM 1487 N N . GLN A 1 190 ? -0.651 -3.614 16.103 1.00 95.50 190 GLN A N 1
ATOM 1488 C CA . GLN A 1 190 ? 0.753 -3.648 15.684 1.00 95.50 190 GLN A CA 1
ATOM 1489 C C . GLN A 1 190 ? 1.132 -2.395 14.875 1.00 95.50 190 GLN A C 1
ATOM 1491 O O . GLN A 1 190 ? 2.161 -1.769 15.142 1.00 95.50 190 GLN A O 1
ATOM 1496 N N . ALA A 1 191 ? 0.300 -1.999 13.906 1.00 95.06 191 ALA A N 1
ATOM 1497 C CA . ALA A 1 191 ? 0.534 -0.795 13.114 1.00 95.06 191 ALA A CA 1
ATOM 1498 C C . ALA A 1 191 ? 0.514 0.471 13.983 1.00 95.06 191 ALA A C 1
ATOM 1500 O O . ALA A 1 191 ? 1.372 1.333 13.812 1.00 95.06 191 ALA A O 1
ATOM 1501 N N . LEU A 1 192 ? -0.430 0.581 14.922 1.00 95.44 192 LEU A N 1
ATOM 1502 C CA . LEU A 1 192 ? -0.558 1.720 15.826 1.00 95.44 192 LEU A CA 1
ATOM 1503 C C . LEU A 1 192 ? 0.691 1.864 16.697 1.00 95.44 192 LEU A C 1
ATOM 1505 O O . LEU A 1 192 ? 1.308 2.925 16.685 1.00 95.44 192 LEU A O 1
ATOM 1509 N N . GLN A 1 193 ? 1.110 0.789 17.370 1.00 95.12 193 GLN A N 1
ATOM 1510 C CA . GLN A 1 193 ? 2.296 0.796 18.228 1.00 95.12 193 GLN A CA 1
ATOM 1511 C C . GLN A 1 193 ? 3.553 1.219 17.454 1.00 95.12 193 GLN A C 1
ATOM 1513 O O . GLN A 1 193 ? 4.333 2.053 17.919 1.00 95.12 193 GLN A O 1
ATOM 1518 N N . GLY A 1 194 ? 3.749 0.671 16.252 1.00 93.94 194 GLY A N 1
ATOM 1519 C CA . GLY A 1 194 ? 4.900 1.022 15.426 1.00 93.94 194 GLY A CA 1
ATOM 1520 C C . GLY A 1 194 ? 4.859 2.469 14.929 1.00 93.94 194 GLY A C 1
ATOM 1521 O O . GLY A 1 194 ? 5.875 3.160 14.972 1.00 93.94 194 GLY A O 1
ATOM 1522 N N . LYS A 1 195 ? 3.691 2.960 14.499 1.00 94.00 195 LYS A N 1
ATOM 1523 C CA . LYS A 1 195 ? 3.533 4.335 13.999 1.00 94.00 195 LYS A CA 1
ATOM 1524 C C . LYS A 1 195 ? 3.663 5.376 15.110 1.00 94.00 195 LYS A C 1
ATOM 1526 O O . LYS A 1 195 ? 4.304 6.401 14.896 1.00 94.00 195 LYS A O 1
ATOM 1531 N N . GLU A 1 196 ? 3.137 5.094 16.302 1.00 94.81 196 GLU A N 1
ATOM 1532 C CA . GLU A 1 196 ? 3.334 5.933 17.489 1.00 94.81 196 GLU A CA 1
ATOM 1533 C C . GLU A 1 196 ? 4.818 6.098 17.816 1.00 94.81 196 GLU A C 1
ATOM 1535 O O . GLU A 1 196 ? 5.263 7.205 18.110 1.00 94.81 196 GLU A O 1
ATOM 1540 N N . LYS A 1 197 ? 5.602 5.020 17.720 1.00 92.62 197 LYS A N 1
ATOM 1541 C CA . LYS A 1 197 ? 7.045 5.075 17.963 1.00 92.62 197 LYS A CA 1
ATOM 1542 C C . LYS A 1 197 ? 7.810 5.783 16.842 1.00 92.62 197 LYS A C 1
ATOM 1544 O O . LYS A 1 197 ? 8.750 6.520 17.125 1.00 92.62 197 LYS A O 1
ATOM 1549 N N . ALA A 1 198 ? 7.430 5.556 15.586 1.00 90.56 198 ALA A N 1
ATOM 1550 C CA . ALA A 1 198 ? 8.133 6.107 14.430 1.00 90.56 198 ALA A CA 1
ATOM 1551 C C . ALA A 1 198 ? 7.867 7.606 14.219 1.00 90.56 198 ALA A C 1
ATOM 1553 O O . ALA A 1 198 ? 8.779 8.344 13.848 1.00 90.56 198 ALA A O 1
ATOM 1554 N N . TRP A 1 199 ? 6.626 8.051 14.430 1.00 90.00 199 TRP A N 1
ATOM 1555 C CA . TRP A 1 199 ? 6.173 9.398 14.059 1.00 90.00 199 TRP A CA 1
ATOM 1556 C C . TRP A 1 199 ? 5.469 10.160 15.177 1.00 90.00 199 TRP A C 1
ATOM 1558 O O . TRP A 1 199 ? 5.204 11.351 15.032 1.00 90.00 199 TRP A O 1
ATOM 1568 N N . GLY A 1 200 ? 5.160 9.493 16.284 1.00 92.81 200 GLY A N 1
ATOM 1569 C CA . GLY A 1 200 ? 4.399 10.066 17.380 1.00 92.81 200 GLY A CA 1
ATOM 1570 C C . GLY A 1 200 ? 2.895 9.766 17.308 1.00 92.81 200 GLY A C 1
ATOM 1571 O O . GLY A 1 200 ? 2.362 9.341 16.273 1.00 92.81 200 GLY A O 1
ATOM 1572 N N . PRO A 1 201 ? 2.189 9.984 18.430 1.00 93.62 201 PRO A N 1
ATOM 1573 C CA . PRO A 1 201 ? 0.772 9.656 18.578 1.00 93.62 201 PRO A CA 1
ATOM 1574 C C . PRO A 1 201 ? -0.180 10.585 17.814 1.00 93.62 201 PRO A C 1
ATOM 1576 O O . PRO A 1 201 ? -1.314 10.180 17.567 1.00 93.62 201 PRO A O 1
ATOM 1579 N N . GLU A 1 202 ? 0.262 11.795 17.455 1.00 93.62 202 GLU A N 1
ATOM 1580 C CA . GLU A 1 202 ? -0.548 12.831 16.786 1.00 93.62 202 GLU A CA 1
ATOM 1581 C C . GLU A 1 202 ? -0.298 12.905 15.269 1.00 93.62 202 GLU A C 1
ATOM 1583 O O . GLU A 1 202 ? -0.957 13.657 14.561 1.00 93.62 202 GLU A O 1
ATOM 1588 N N . HIS A 1 203 ? 0.627 12.104 14.731 1.00 92.62 203 HIS A N 1
ATOM 1589 C CA . HIS A 1 203 ? 0.873 12.076 13.291 1.00 92.62 203 HIS A CA 1
ATOM 1590 C C . HIS A 1 203 ? -0.359 11.552 12.533 1.00 92.62 203 HIS A C 1
ATOM 1592 O O . HIS A 1 203 ? -0.923 10.525 12.913 1.00 92.62 203 HIS A O 1
ATOM 1598 N N . THR A 1 204 ? -0.720 12.177 11.405 1.00 92.00 204 THR A N 1
ATOM 1599 C CA . THR A 1 204 ? -1.894 11.830 10.574 1.00 92.00 204 THR A CA 1
ATOM 1600 C C . THR A 1 204 ? -2.035 10.325 10.330 1.00 92.00 204 THR A C 1
ATOM 1602 O O . THR A 1 204 ? -3.042 9.731 10.690 1.00 92.00 204 THR A O 1
ATOM 1605 N N . SER A 1 205 ? -0.983 9.660 9.841 1.00 89.25 205 SER A N 1
ATOM 1606 C CA . SER A 1 205 ? -1.005 8.208 9.598 1.00 89.25 205 SER A CA 1
ATOM 1607 C C . SER A 1 205 ? -1.229 7.347 10.852 1.00 89.25 205 SER A C 1
ATOM 1609 O O . SER A 1 205 ? -1.680 6.200 10.735 1.00 89.25 205 SER A O 1
ATOM 1611 N N . THR A 1 206 ? -0.845 7.842 12.034 1.00 93.94 206 THR A N 1
ATOM 1612 C CA . THR A 1 206 ? -1.107 7.198 13.330 1.00 93.94 206 THR A CA 1
ATOM 1613 C C . THR A 1 206 ? -2.583 7.360 13.675 1.00 93.94 206 THR A C 1
ATOM 1615 O O . THR A 1 206 ? -3.253 6.364 13.945 1.00 93.94 206 THR A O 1
ATOM 1618 N N . LEU A 1 207 ? -3.111 8.581 13.560 1.00 95.31 207 LEU A N 1
ATOM 1619 C CA . LEU A 1 207 ? -4.518 8.902 13.808 1.00 95.31 207 LEU A CA 1
ATOM 1620 C C . LEU A 1 207 ? -5.471 8.168 12.856 1.00 95.31 207 LEU A C 1
ATOM 1622 O O . LEU A 1 207 ? -6.495 7.664 13.306 1.00 95.31 207 LEU A O 1
ATOM 1626 N N . ASP A 1 208 ? -5.097 7.977 11.590 1.00 93.69 208 ASP A N 1
ATOM 1627 C CA . ASP A 1 208 ? -5.852 7.137 10.648 1.00 93.69 208 ASP A CA 1
ATOM 1628 C C . ASP A 1 208 ? -5.989 5.693 11.156 1.00 93.69 208 ASP A C 1
ATOM 1630 O O . ASP A 1 208 ? -7.033 5.057 11.016 1.00 93.69 208 ASP A O 1
ATOM 1634 N N . THR A 1 209 ? -4.935 5.163 11.785 1.00 94.56 209 THR A N 1
ATOM 1635 C CA . THR A 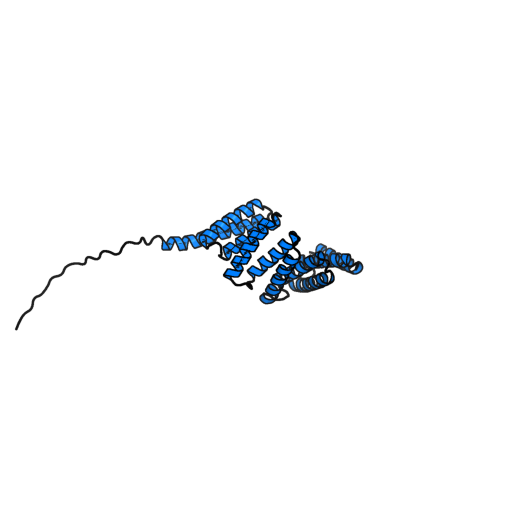1 209 ? -4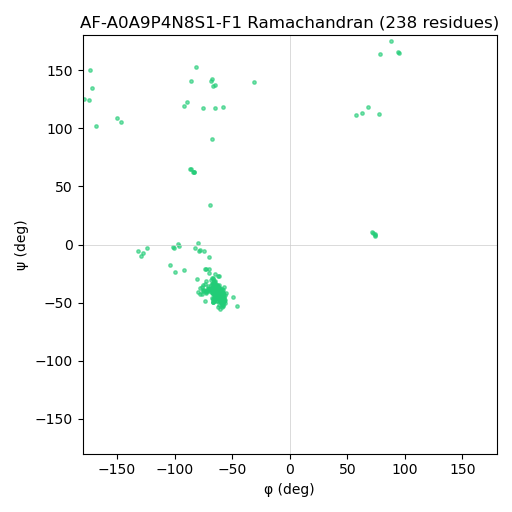.945 3.802 12.352 1.00 94.56 209 THR A CA 1
ATOM 1636 C C . THR A 1 209 ? -5.825 3.738 13.596 1.00 94.56 209 THR A C 1
ATOM 1638 O O . THR A 1 209 ? -6.569 2.775 13.770 1.00 94.56 209 THR A O 1
ATOM 1641 N N . VAL A 1 210 ? -5.790 4.782 14.433 1.00 96.75 210 VAL A N 1
ATOM 1642 C CA . VAL A 1 210 ? -6.699 4.934 15.578 1.00 96.75 210 VAL A CA 1
ATOM 1643 C C . VAL A 1 210 ? -8.154 4.971 15.101 1.00 96.75 210 VAL A C 1
ATOM 1645 O O . VAL A 1 210 ? -8.991 4.253 15.642 1.00 96.75 210 VAL A O 1
ATOM 1648 N N . ASN A 1 211 ? -8.457 5.738 14.053 1.00 95.81 211 ASN A N 1
ATOM 1649 C CA . ASN A 1 211 ? -9.799 5.799 13.482 1.00 95.81 211 ASN A CA 1
ATOM 1650 C C . ASN A 1 211 ? -10.262 4.426 12.956 1.00 95.81 211 ASN A C 1
ATOM 1652 O O . ASN A 1 211 ? -11.388 4.008 13.225 1.00 95.81 211 ASN A O 1
ATOM 1656 N N . ASN A 1 212 ? -9.381 3.688 12.271 1.00 95.88 212 ASN A N 1
ATOM 1657 C CA . ASN A 1 212 ? -9.675 2.330 11.803 1.00 95.88 212 ASN A CA 1
ATOM 1658 C C . ASN A 1 212 ? -9.962 1.356 12.961 1.00 95.88 212 ASN A C 1
ATOM 1660 O O . ASN A 1 212 ? -10.887 0.552 12.857 1.00 95.88 212 ASN A O 1
ATOM 1664 N N . LEU A 1 213 ? -9.232 1.455 14.079 1.00 96.25 213 LEU A N 1
ATOM 1665 C CA . LEU A 1 213 ? -9.543 0.701 15.302 1.00 96.25 213 LEU A CA 1
ATOM 1666 C C . LEU A 1 213 ? -10.905 1.083 15.883 1.00 96.25 213 LEU A C 1
ATOM 1668 O O . LEU A 1 213 ? -11.644 0.202 16.308 1.00 96.25 213 LEU A O 1
ATOM 1672 N N . GLY A 1 214 ? -11.268 2.369 15.854 1.00 96.44 214 GLY A N 1
ATOM 1673 C CA . GLY A 1 214 ? -12.599 2.828 16.255 1.00 96.44 214 GLY A CA 1
ATOM 1674 C C . GLY A 1 214 ? -13.710 2.158 15.446 1.00 96.44 214 GLY A C 1
ATOM 1675 O O . GLY A 1 214 ? -14.635 1.584 16.022 1.00 96.44 214 GLY A O 1
ATOM 1676 N N . HIS A 1 215 ? -13.570 2.135 14.117 1.00 95.75 215 HIS A N 1
ATOM 1677 C CA . HIS A 1 215 ? -14.502 1.424 13.233 1.00 95.75 215 HIS A CA 1
ATOM 1678 C C . HIS A 1 215 ? -14.553 -0.074 13.524 1.00 95.75 215 HIS A C 1
ATOM 1680 O O . HIS A 1 215 ? -15.635 -0.657 13.578 1.00 95.75 215 HIS A O 1
ATOM 1686 N N . LEU A 1 216 ? -13.397 -0.698 13.743 1.00 96.19 216 LEU A N 1
ATOM 1687 C CA . LEU A 1 216 ? -13.331 -2.116 14.057 1.00 96.19 216 LEU A CA 1
ATOM 1688 C C . LEU A 1 216 ? -14.054 -2.444 15.372 1.00 96.19 216 LEU A C 1
ATOM 1690 O O . LEU A 1 216 ? -14.849 -3.381 15.417 1.00 96.19 216 LEU A O 1
ATOM 1694 N N . TYR A 1 217 ? -13.826 -1.660 16.425 1.00 97.25 217 TYR A N 1
ATOM 1695 C CA . TYR A 1 217 ? -14.498 -1.841 17.710 1.00 97.25 217 TYR A CA 1
ATOM 1696 C C . TYR A 1 217 ? -16.002 -1.596 17.618 1.00 97.25 217 TYR A C 1
ATOM 1698 O O . TYR A 1 217 ? -16.769 -2.346 18.221 1.00 97.25 217 TYR A O 1
ATOM 1706 N N . ALA A 1 218 ? -16.442 -0.628 16.812 1.00 94.88 218 ALA A N 1
ATOM 1707 C CA . ALA A 1 218 ? -17.862 -0.427 16.544 1.00 94.88 218 ALA A CA 1
ATOM 1708 C C . ALA A 1 218 ? -18.483 -1.667 15.878 1.00 94.88 218 ALA A C 1
ATOM 1710 O O . ALA A 1 218 ? -19.532 -2.137 16.318 1.00 94.88 218 ALA A O 1
ATOM 1711 N N . ASN A 1 219 ? -17.799 -2.256 14.890 1.00 92.56 219 ASN A N 1
ATOM 1712 C CA . ASN A 1 219 ? -18.238 -3.488 14.225 1.00 92.56 219 ASN A CA 1
ATOM 1713 C C . ASN A 1 219 ? -18.265 -4.702 15.171 1.00 92.56 219 ASN A C 1
ATOM 1715 O O . ASN A 1 219 ? -19.108 -5.581 15.016 1.00 92.56 219 ASN A O 1
ATOM 1719 N N . LEU A 1 220 ? -17.377 -4.738 16.169 1.00 93.00 220 LEU A N 1
ATOM 1720 C CA . LEU A 1 220 ? -17.363 -5.744 17.238 1.00 93.00 220 LEU A CA 1
ATOM 1721 C C . LEU A 1 220 ? -18.422 -5.495 18.332 1.00 93.00 220 LEU A C 1
ATOM 1723 O O . LEU A 1 220 ? -18.539 -6.298 19.255 1.00 93.00 220 LEU A O 1
ATOM 1727 N N . GLY A 1 221 ? -19.167 -4.385 18.281 1.00 94.00 221 GLY A N 1
ATOM 1728 C CA . GLY A 1 221 ? -20.106 -3.981 19.334 1.00 94.00 221 GLY A CA 1
ATOM 1729 C C . GLY A 1 221 ? -19.437 -3.430 20.602 1.00 94.00 221 GLY A C 1
ATOM 1730 O O . GLY A 1 221 ? -20.110 -3.177 21.600 1.00 94.00 221 GLY A O 1
ATOM 1731 N N . ARG A 1 222 ? -18.120 -3.205 20.573 1.00 97.19 222 ARG A N 1
ATOM 1732 C CA . ARG A 1 222 ? -17.305 -2.648 21.665 1.00 97.19 222 ARG A CA 1
ATOM 1733 C C . ARG A 1 222 ? -17.374 -1.116 21.645 1.00 97.19 222 ARG A C 1
ATOM 1735 O O . ARG A 1 222 ? -16.381 -0.431 21.405 1.00 97.19 222 ARG A O 1
ATOM 1742 N N . LEU A 1 223 ? -18.577 -0.574 21.846 1.00 97.12 223 LEU A N 1
ATOM 1743 C CA . LEU A 1 223 ? -18.872 0.846 21.609 1.00 97.12 223 LEU A CA 1
ATOM 1744 C C . LEU A 1 223 ? -18.053 1.800 22.492 1.00 97.12 223 LEU A C 1
ATOM 1746 O O . LEU A 1 223 ? -17.571 2.808 21.986 1.00 97.12 223 LEU A O 1
ATOM 1750 N N . ASP A 1 224 ? -17.811 1.455 23.758 1.00 97.69 224 ASP A N 1
ATOM 1751 C CA . ASP A 1 224 ? -16.998 2.283 24.665 1.00 97.69 224 ASP A CA 1
ATOM 1752 C C . ASP A 1 224 ? -15.541 2.412 24.188 1.00 97.69 224 ASP A C 1
ATOM 1754 O O . ASP A 1 224 ? -14.886 3.438 24.376 1.00 97.69 224 ASP A O 1
ATOM 1758 N N . GLU A 1 225 ? -14.994 1.360 23.578 1.00 97.12 225 GLU A N 1
ATOM 1759 C CA . GLU A 1 225 ? -13.639 1.383 23.023 1.00 97.12 225 GLU A CA 1
ATOM 1760 C C . GLU A 1 225 ? -13.603 2.108 21.682 1.00 97.12 225 GLU A C 1
ATOM 1762 O O . GLU A 1 225 ? -12.666 2.865 21.425 1.00 97.12 225 GLU A O 1
ATOM 1767 N N . ALA A 1 226 ? -14.645 1.940 20.864 1.00 97.56 226 ALA A N 1
ATOM 1768 C CA . ALA A 1 226 ? -14.820 2.700 19.635 1.00 97.56 226 ALA A CA 1
ATOM 1769 C C . ALA A 1 226 ? -14.868 4.208 19.913 1.00 97.56 226 ALA A C 1
ATOM 1771 O O . ALA A 1 226 ? -14.123 4.968 19.297 1.00 97.56 226 ALA A O 1
ATOM 1772 N N . GLU A 1 227 ? -15.676 4.635 20.889 1.00 97.81 227 GLU A N 1
ATOM 1773 C CA . GLU A 1 227 ? -15.781 6.034 21.303 1.00 97.81 227 GLU A CA 1
ATOM 1774 C C . GLU A 1 227 ? -14.421 6.589 21.735 1.00 97.81 227 GLU A C 1
ATOM 1776 O O . GLU A 1 227 ? -14.006 7.639 21.243 1.00 97.81 227 GLU A O 1
ATOM 1781 N N . LYS A 1 228 ? -13.676 5.863 22.581 1.00 97.69 228 LYS A N 1
ATOM 1782 C CA . LYS A 1 228 ? -12.327 6.277 23.003 1.00 97.69 228 LYS A CA 1
ATOM 1783 C C . LYS A 1 228 ? -11.383 6.467 21.819 1.00 97.69 228 LYS A C 1
ATOM 1785 O O . LYS A 1 228 ? -10.629 7.439 21.791 1.00 97.69 228 LYS A O 1
ATOM 1790 N N . MET A 1 229 ? -11.403 5.550 20.851 1.00 97.69 229 MET A N 1
ATOM 1791 C CA . MET A 1 229 ? -10.570 5.667 19.653 1.00 97.69 229 MET A CA 1
ATOM 1792 C C . MET A 1 229 ? -10.980 6.877 18.808 1.00 97.69 229 MET A C 1
ATOM 1794 O O . MET A 1 229 ? -10.119 7.666 18.425 1.00 97.69 229 MET A O 1
ATOM 1798 N N . TYR A 1 230 ? -12.275 7.089 18.569 1.00 97.25 230 TYR A N 1
ATOM 1799 C CA . TYR A 1 230 ? -12.746 8.238 17.793 1.00 97.25 230 TYR A CA 1
ATOM 1800 C C . TYR A 1 230 ? -12.452 9.575 18.469 1.00 97.25 230 TYR A C 1
ATOM 1802 O O . TYR A 1 230 ? -11.978 10.494 17.806 1.00 97.25 230 TYR A O 1
ATOM 1810 N N . GLN A 1 231 ? -12.659 9.681 19.783 1.00 97.00 231 GLN A N 1
ATOM 1811 C CA . GLN A 1 231 ? -12.301 10.879 20.544 1.00 97.00 231 GLN A CA 1
ATOM 1812 C C . GLN A 1 231 ? -10.802 11.163 20.451 1.00 97.00 231 GLN A C 1
ATOM 1814 O O . GLN A 1 231 ? -10.402 12.304 20.227 1.00 97.00 231 GLN A O 1
ATOM 1819 N N . ARG A 1 232 ? -9.967 10.125 20.568 1.00 95.75 232 ARG A N 1
ATOM 1820 C CA . ARG A 1 232 ? -8.518 10.254 20.409 1.00 95.75 232 ARG A CA 1
ATOM 1821 C C . ARG A 1 232 ? -8.140 10.730 19.003 1.00 95.75 232 ARG A C 1
ATOM 1823 O O . ARG A 1 232 ? -7.296 11.614 18.881 1.00 95.75 232 ARG A O 1
ATOM 1830 N N . ALA A 1 233 ? -8.736 10.150 17.962 1.00 95.19 233 ALA A N 1
ATOM 1831 C CA . ALA A 1 233 ? -8.483 10.554 16.582 1.00 95.19 233 ALA A CA 1
ATOM 1832 C C . ALA A 1 233 ? -8.883 12.021 16.358 1.00 95.19 233 ALA A C 1
ATOM 1834 O O . ALA A 1 233 ? -8.069 12.798 15.867 1.00 95.19 233 ALA A O 1
ATOM 1835 N N . LEU A 1 234 ? -10.086 12.412 16.794 1.00 95.12 234 LEU A N 1
ATOM 1836 C CA . LEU A 1 234 ? -10.596 13.781 16.688 1.00 95.12 234 LEU A CA 1
ATOM 1837 C C . LEU A 1 234 ? -9.674 14.787 17.386 1.00 95.12 234 LEU A C 1
ATOM 1839 O O . LEU A 1 234 ? -9.206 15.725 16.751 1.00 95.12 234 LEU A O 1
ATOM 1843 N N . GLN A 1 235 ? -9.339 14.546 18.656 1.00 94.50 235 GLN A N 1
ATOM 1844 C CA . GLN A 1 235 ? -8.447 15.427 19.419 1.00 94.50 235 GLN A CA 1
ATOM 1845 C C . GLN A 1 235 ? -7.050 15.531 18.800 1.00 94.50 235 GLN A C 1
ATOM 1847 O O . GLN A 1 235 ? -6.414 16.576 18.899 1.00 94.50 235 GLN A O 1
ATOM 1852 N N . GLY A 1 236 ? -6.547 14.450 18.201 1.00 92.62 236 GLY A N 1
ATOM 1853 C CA . GLY A 1 236 ? -5.271 14.469 17.493 1.00 92.62 236 GLY A CA 1
ATOM 1854 C C . GLY A 1 236 ? -5.333 15.322 16.228 1.00 92.62 236 GLY A C 1
ATOM 1855 O O . GLY A 1 236 ? -4.461 16.158 16.017 1.00 92.62 236 GLY A O 1
ATOM 1856 N N . PHE A 1 237 ? -6.384 15.160 15.419 1.00 91.31 237 PHE A N 1
ATOM 1857 C CA . PHE A 1 237 ? -6.571 15.932 14.188 1.00 91.31 237 PHE A CA 1
ATOM 1858 C C . PHE A 1 237 ? -6.845 17.415 14.443 1.00 91.31 237 PHE A C 1
ATOM 1860 O O . PHE A 1 237 ? -6.491 18.241 13.613 1.00 91.31 237 PHE A O 1
ATOM 1867 N N . GLU A 1 238 ? -7.444 17.766 15.580 1.00 90.75 238 GLU A N 1
ATOM 1868 C CA . GLU A 1 238 ? -7.643 19.163 15.986 1.00 90.75 238 GLU A CA 1
ATOM 1869 C C . GLU A 1 238 ? -6.337 19.873 16.381 1.00 90.75 238 GLU A C 1
ATOM 1871 O O . GLU A 1 238 ? -6.285 21.103 16.381 1.00 90.75 238 GLU A O 1
ATOM 1876 N N . LYS A 1 239 ? -5.294 19.118 16.743 1.00 85.44 239 LYS A N 1
ATOM 1877 C CA . LYS A 1 239 ? -3.997 19.657 17.181 1.00 85.44 239 LYS A CA 1
ATOM 1878 C C . LYS A 1 239 ? -2.917 19.662 16.097 1.00 85.44 239 LYS A C 1
ATOM 1880 O O . LYS A 1 239 ? -1.954 20.414 16.248 1.00 85.44 239 LYS A O 1
ATOM 1885 N N . ALA A 1 240 ? -3.043 18.795 15.093 1.00 72.00 240 ALA A N 1
ATOM 1886 C CA . ALA A 1 240 ? -2.080 18.611 14.003 1.00 72.00 240 ALA A CA 1
ATOM 1887 C C . ALA A 1 240 ? -2.160 19.734 12.956 1.00 72.00 240 ALA A C 1
ATOM 1889 O O . ALA A 1 240 ? -1.081 20.138 12.464 1.00 72.00 240 ALA A O 1
#

pLDDT: mean 84.38, std 19.82, range [30.27, 97.81]

Solvent-accessible surface area (backbone atoms only — not comparable to full-atom values): 12478 Å² total; per-residue (Å²): 141,79,84,90,87,84,88,87,88,86,80,89,84,92,80,83,79,82,84,71,77,91,64,63,69,68,49,54,61,52,46,49,54,52,52,49,51,54,28,51,54,34,36,52,50,13,50,53,25,46,77,69,68,38,54,72,62,13,49,54,25,36,54,52,21,34,57,48,32,31,72,72,65,30,74,59,28,66,75,25,25,52,41,35,36,50,49,14,52,51,27,44,75,72,67,41,49,74,61,12,49,55,26,34,53,51,21,43,56,32,43,36,72,69,65,40,86,75,39,68,74,43,32,57,46,33,36,50,48,12,54,48,27,44,76,70,68,38,51,73,60,12,49,55,25,30,53,52,20,31,58,42,31,34,74,76,62,30,74,60,30,68,71,21,29,52,36,34,38,52,48,14,53,51,26,46,75,70,67,40,50,73,60,14,49,54,26,33,52,54,23,32,58,31,33,32,72,70,66,31,72,52,32,66,78,23,28,54,38,35,38,51,48,12,54,49,26,46,76,69,66,40,49,75,60,13,51,52,25,41,53,50,24,50,58,27,65,75,72,102

Nearest PDB structures (foldseek):
  7ai4-assembly2_B  TM=8.515E-01  e=5.940E-12  Homo sapiens
  7ai4-assembly1_A  TM=8.752E-01  e=1.103E-11  Homo sapiens
  6swu-assembly1_B  TM=8.747E-01  e=2.916E-11  Mus musculus
  6swu-assembly3_F  TM=8.682E-01  e=3.185E-11  Mus musculus
  6f9i-assembly1_A  TM=8.640E-01  e=2.790E-11  Mus musculus

Organism: NCBI:txid147567

Radius of gyration: 29.13 Å; Cα contacts (8 Å, |Δi|>4): 296; chains: 1; bounding box: 108×34×77 Å

Foldseek 3Di:
DDDDDDDDDDDDDDDDDPCPDPPPPVVLVVLLVVLVVVLVVLQVVLVVCVVVVVLVSSLVSLVVSLVSCCVNPRCLDLVNLVSLQVVLVSCVVVVVLVSSLVSLVSSLVSCCVVPNNLDLVNLVSLQSVLVSCVVVVVLVSSLVSLVSSLVSCCVPPRQLDPSNLVSLQSVLVSCVVVVVLVSSLVSLVSSLVSCCVVPNCLDLSNLVSLQSNLVSCVVVVVNVSSVVSVVSSVVSVVVD

Secondary structure (DSSP, 8-state):
---------------------TTSHHHHHHHHHHHHHHHHHHHHHHHHHHHTT-HHHHHHHHHHHHHHHHHHH-TTSHHHHHHHHHHHHHHHHTT-HHHHHHHHHHHHHHHHHHH-TT-HHHHHHHHHHHHHHHHTT-HHHHHHHHHHHHHHHHHHH-TTSHHHHHHHHHHHHHHHHTT-HHHHHHHHHHHHHHHHHHH-TTSHHHHHHHHHHHHHHHHTT-HHHHHHHHHHHHHHHHH-

Mean predicted aligned error: 10.09 Å